Protein AF-A0A957VRG9-F1 (afdb_monomer_lite)

Sequence (281 aa):
MATQYNLRPIRDLLKDGFSAEELRRFCFQEPAFKPVYDQLAQGSGKDEIVDRMMEYAVAKLLVDKLLAWAEKEVPERYKQGGPYVAQPAEQTATPQPQRQLGGGRTLGGLKTKPGVNPTAIGGSVLVSVVTPLNLEPQDYAFVTTEFKWLFSAIEHFLKLRRGEIDRSTPIAVAIPDEAVRDTQVNNQLLPALDAFDLQLWQGQFESGLKRINTYLRNLDILLDQESRKGDAGQGDVYLQNQIKSSRLEIVKVVRELAQLGQQAYGVLVTSPQQMVALLDG

Structure (mmCIF, N/CA/C/O backbone):
data_AF-A0A957VRG9-F1
#
_entry.id   AF-A0A957VRG9-F1
#
loop_
_atom_site.group_PDB
_atom_site.id
_atom_site.type_symbol
_atom_site.label_atom_id
_atom_site.label_alt_id
_atom_site.label_comp_id
_atom_site.label_asym_id
_atom_site.label_entity_id
_atom_site.label_seq_id
_atom_site.pdbx_PDB_ins_code
_atom_site.Cartn_x
_atom_site.Cartn_y
_atom_site.Cartn_z
_atom_site.occupancy
_atom_site.B_iso_or_equiv
_atom_site.auth_seq_id
_atom_site.auth_comp_id
_atom_site.auth_asym_id
_atom_site.auth_atom_id
_atom_site.pdbx_PDB_model_num
ATOM 1 N N . MET A 1 1 ? 0.546 24.018 20.892 1.00 66.25 1 MET A N 1
ATOM 2 C CA . MET A 1 1 ? -0.575 23.553 20.046 1.00 66.25 1 MET A CA 1
ATOM 3 C C . MET A 1 1 ? -0.012 23.297 18.662 1.00 66.25 1 MET A C 1
ATOM 5 O O . MET A 1 1 ? 0.806 24.097 18.230 1.00 66.25 1 MET A O 1
ATOM 9 N N . ALA A 1 2 ? -0.351 22.179 18.020 1.00 80.25 2 ALA A N 1
ATOM 10 C CA . ALA A 1 2 ? 0.139 21.898 16.672 1.00 80.25 2 ALA A CA 1
ATOM 11 C C . ALA A 1 2 ? -0.617 22.780 15.669 1.00 80.25 2 ALA A C 1
ATOM 13 O O . ALA A 1 2 ? -1.843 22.712 15.596 1.00 80.25 2 ALA A O 1
ATOM 14 N N . THR A 1 3 ? 0.104 23.625 14.935 1.00 90.06 3 THR A N 1
ATOM 15 C CA . THR A 1 3 ? -0.460 24.425 13.845 1.00 90.06 3 THR A CA 1
ATOM 16 C C . THR A 1 3 ? -0.884 23.487 12.717 1.00 90.06 3 THR A C 1
ATOM 18 O O . THR A 1 3 ? -0.085 22.680 12.242 1.00 90.06 3 THR A O 1
ATOM 21 N N . GLN A 1 4 ? -2.145 23.557 12.290 1.00 89.75 4 GLN A N 1
ATOM 22 C CA . GLN A 1 4 ? -2.632 22.775 11.157 1.00 89.75 4 GLN A CA 1
ATOM 23 C C . GLN A 1 4 ? -2.389 23.559 9.861 1.00 89.75 4 GLN A C 1
ATOM 25 O O . GLN A 1 4 ? -2.870 24.680 9.713 1.00 89.75 4 GLN A O 1
ATOM 30 N N . TYR A 1 5 ? -1.643 22.981 8.919 1.00 95.00 5 TYR A N 1
ATOM 31 C CA . TYR A 1 5 ? -1.305 23.628 7.646 1.00 95.00 5 TYR A CA 1
ATOM 32 C C . TYR A 1 5 ? -2.144 23.091 6.485 1.00 95.00 5 TYR A C 1
ATOM 34 O O . TYR A 1 5 ? -2.379 21.887 6.364 1.00 95.00 5 TYR A O 1
ATOM 42 N N . ASN A 1 6 ? -2.518 23.981 5.568 1.00 93.81 6 ASN A N 1
ATOM 43 C CA . ASN A 1 6 ? -3.125 23.636 4.288 1.00 93.81 6 ASN A CA 1
ATOM 44 C C . ASN A 1 6 ? -2.021 23.275 3.283 1.00 93.81 6 ASN A C 1
ATOM 46 O O . ASN A 1 6 ? -1.521 24.130 2.560 1.00 93.81 6 ASN A O 1
ATOM 50 N N . LEU A 1 7 ? -1.640 21.997 3.211 1.00 94.06 7 LEU A N 1
ATOM 51 C CA . LEU A 1 7 ? -0.476 21.560 2.421 1.00 94.06 7 LEU A CA 1
ATOM 52 C C . LEU A 1 7 ? -0.601 21.808 0.908 1.00 94.06 7 LEU A C 1
ATOM 54 O O . LEU A 1 7 ? 0.411 21.948 0.225 1.00 94.06 7 LEU A O 1
ATOM 58 N N . ARG A 1 8 ? -1.826 21.863 0.374 1.00 94.06 8 ARG A N 1
ATOM 59 C CA . ARG A 1 8 ? -2.066 22.063 -1.062 1.00 94.06 8 ARG A CA 1
ATOM 60 C C . ARG A 1 8 ? -1.662 23.473 -1.533 1.00 94.06 8 ARG A C 1
ATOM 62 O O . ARG A 1 8 ? -0.782 23.537 -2.382 1.00 94.06 8 ARG A O 1
ATOM 69 N N . PRO A 1 9 ? -2.185 24.574 -0.957 1.00 96.00 9 PRO A N 1
ATOM 70 C CA . PRO A 1 9 ? -1.712 25.925 -1.270 1.00 96.00 9 PRO A CA 1
ATOM 71 C C . PRO A 1 9 ? -0.201 26.117 -1.114 1.00 96.00 9 PRO A C 1
ATOM 73 O O . PRO A 1 9 ? 0.412 26.815 -1.910 1.00 96.00 9 PRO A O 1
ATOM 76 N N . ILE A 1 10 ? 0.417 25.470 -0.118 1.00 96.75 10 ILE A N 1
ATOM 77 C CA . ILE A 1 10 ? 1.872 25.545 0.095 1.00 96.75 10 ILE A CA 1
ATOM 78 C C . ILE A 1 10 ? 2.617 24.869 -1.060 1.00 96.75 10 ILE A C 1
ATOM 80 O O . ILE A 1 10 ? 3.576 25.420 -1.592 1.00 96.75 10 ILE A O 1
ATOM 84 N N . ARG A 1 11 ? 2.159 23.688 -1.487 1.00 97.38 11 ARG A N 1
ATOM 85 C CA . ARG A 1 11 ? 2.722 22.990 -2.646 1.00 97.38 11 ARG A CA 1
ATOM 86 C C . ARG A 1 11 ? 2.582 23.821 -3.921 1.00 97.38 11 ARG A C 1
ATOM 88 O O . ARG A 1 11 ? 3.552 23.933 -4.664 1.00 97.38 11 ARG A O 1
ATOM 95 N N . ASP A 1 12 ? 1.409 24.403 -4.155 1.00 95.94 12 ASP A N 1
ATOM 96 C CA . ASP A 1 12 ? 1.139 25.229 -5.336 1.00 95.94 12 ASP A CA 1
ATOM 97 C C . ASP A 1 12 ? 2.024 26.491 -5.329 1.00 95.94 12 ASP A C 1
ATOM 99 O O . ASP A 1 12 ? 2.685 26.790 -6.322 1.00 95.94 12 ASP A O 1
ATOM 103 N N . LEU A 1 13 ? 2.170 27.150 -4.171 1.00 97.25 13 LEU A N 1
ATOM 104 C CA . LEU A 1 13 ? 3.089 28.275 -3.977 1.00 97.25 13 LEU A CA 1
ATOM 105 C C . LEU A 1 13 ? 4.535 27.915 -4.345 1.00 97.25 13 LEU A C 1
ATOM 107 O O . LEU A 1 13 ? 5.195 28.680 -5.046 1.00 97.25 13 LEU A O 1
ATOM 111 N N . LEU A 1 14 ? 5.035 26.763 -3.887 1.00 97.62 14 LEU A N 1
ATOM 112 C CA . LEU A 1 14 ? 6.410 26.340 -4.164 1.00 97.62 14 LEU A CA 1
ATOM 113 C C . LEU A 1 14 ? 6.622 26.001 -5.641 1.00 97.62 14 LEU A C 1
ATOM 115 O O . LEU A 1 14 ? 7.652 26.354 -6.215 1.00 97.62 14 LEU A O 1
ATOM 119 N N . LYS A 1 15 ? 5.643 25.340 -6.268 1.00 97.44 15 LYS A N 1
ATOM 120 C CA . LYS A 1 15 ? 5.701 24.986 -7.692 1.00 97.44 15 LYS A CA 1
ATOM 121 C C . LYS A 1 15 ? 5.670 26.215 -8.583 1.00 97.44 15 LYS A C 1
ATOM 123 O O . LYS A 1 15 ? 6.419 26.271 -9.559 1.00 97.44 15 LYS A O 1
ATOM 128 N N . ASP A 1 16 ? 4.819 27.176 -8.267 1.00 96.50 16 ASP A N 1
ATOM 129 C CA . ASP A 1 16 ? 4.600 28.331 -9.126 1.00 96.50 16 ASP A CA 1
ATOM 130 C C . ASP A 1 16 ? 5.607 29.449 -8.843 1.00 96.50 16 ASP A C 1
ATOM 132 O O . ASP A 1 16 ? 5.979 30.185 -9.759 1.00 96.50 16 ASP A O 1
ATOM 136 N N . GLY A 1 17 ? 6.048 29.584 -7.591 1.00 96.56 17 GLY A N 1
ATOM 137 C CA . GLY A 1 17 ? 6.926 30.658 -7.136 1.00 96.56 17 GLY A CA 1
ATOM 138 C C . GLY A 1 17 ? 8.413 30.433 -7.372 1.00 96.56 17 GLY A C 1
ATOM 139 O O . GLY A 1 17 ? 9.137 31.420 -7.445 1.00 96.56 17 GLY A O 1
ATOM 140 N N . PHE A 1 18 ? 8.860 29.184 -7.529 1.00 98.00 18 PHE A N 1
ATOM 141 C CA . PHE A 1 18 ? 10.284 28.858 -7.599 1.00 98.00 18 PHE A CA 1
ATOM 142 C C . PHE A 1 18 ? 10.625 27.948 -8.779 1.00 98.00 18 PHE A C 1
ATOM 144 O O . PHE A 1 18 ? 9.850 27.090 -9.210 1.00 98.00 18 PHE A O 1
ATOM 151 N N . SER A 1 19 ? 11.836 28.114 -9.294 1.00 98.00 19 SER A N 1
ATOM 152 C CA . SER A 1 19 ? 12.480 27.180 -10.211 1.00 98.00 19 SER A CA 1
ATOM 153 C C . SER A 1 19 ? 13.044 25.963 -9.464 1.00 98.00 19 SER A C 1
ATOM 155 O O . SER A 1 19 ? 13.268 25.983 -8.253 1.00 98.00 19 SER A O 1
ATOM 157 N N . ALA A 1 20 ? 13.318 24.878 -10.197 1.00 97.50 20 ALA A N 1
ATOM 158 C CA . ALA A 1 20 ? 13.952 23.688 -9.620 1.00 97.50 20 ALA A CA 1
ATOM 159 C C . ALA A 1 20 ? 15.339 23.993 -9.022 1.00 97.50 20 ALA A C 1
ATOM 161 O O . ALA A 1 20 ? 15.725 23.397 -8.018 1.00 97.50 20 ALA A O 1
ATOM 162 N N . GLU A 1 21 ? 16.083 24.918 -9.631 1.00 97.69 21 GLU A N 1
ATOM 163 C CA . GLU A 1 21 ? 17.417 25.308 -9.178 1.00 97.69 21 GLU A CA 1
ATOM 164 C C . GLU A 1 21 ? 17.361 26.104 -7.869 1.00 97.69 21 GLU A C 1
ATOM 166 O O . GLU A 1 21 ? 18.118 25.810 -6.945 1.00 97.69 21 GLU A O 1
ATOM 171 N N . GLU A 1 22 ? 16.417 27.039 -7.738 1.00 98.06 22 GLU A N 1
ATOM 172 C CA . GLU A 1 22 ? 16.202 27.794 -6.496 1.00 98.06 22 GLU A CA 1
ATOM 173 C C . GLU A 1 22 ? 15.813 26.876 -5.334 1.00 98.06 22 GLU A C 1
ATOM 175 O O . GLU A 1 22 ? 16.365 27.001 -4.241 1.00 98.06 22 GLU A O 1
ATOM 180 N N . LEU A 1 23 ? 14.934 25.898 -5.577 1.00 98.12 23 LEU A N 1
ATOM 181 C CA . LEU A 1 23 ? 14.541 24.912 -4.565 1.00 98.12 23 LEU A CA 1
ATOM 182 C C . LEU A 1 23 ? 15.726 24.038 -4.123 1.00 98.12 23 LEU A C 1
ATOM 184 O O . LEU A 1 23 ? 15.917 23.802 -2.927 1.00 98.12 23 LEU A O 1
ATOM 188 N N . ARG A 1 24 ? 16.568 23.592 -5.066 1.00 97.88 24 ARG A N 1
ATOM 189 C CA . ARG A 1 24 ? 17.805 22.853 -4.750 1.00 97.88 24 ARG A CA 1
ATOM 190 C C . ARG A 1 24 ? 18.772 23.710 -3.949 1.00 97.88 24 ARG A C 1
ATOM 192 O O . ARG A 1 24 ? 19.325 23.242 -2.954 1.00 97.88 24 ARG A O 1
ATOM 199 N N . ARG A 1 25 ? 18.958 24.964 -4.362 1.00 97.88 25 ARG A N 1
ATOM 200 C CA . ARG A 1 25 ? 19.827 25.920 -3.678 1.00 97.88 25 ARG A CA 1
ATOM 201 C C . ARG A 1 25 ? 19.357 26.161 -2.249 1.00 97.88 25 ARG A C 1
ATOM 203 O O . ARG A 1 25 ? 20.191 26.145 -1.350 1.00 97.88 25 ARG A O 1
ATOM 210 N N . PHE A 1 26 ? 18.052 26.307 -2.026 1.00 98.00 26 PHE A N 1
ATOM 211 C CA . PHE A 1 26 ? 17.485 26.402 -0.683 1.00 98.00 26 PHE A CA 1
ATOM 212 C C . PHE A 1 26 ? 17.801 25.158 0.153 1.00 98.00 26 PHE A C 1
ATOM 214 O O . PHE A 1 26 ? 18.355 25.296 1.240 1.00 98.00 26 PHE A O 1
ATOM 221 N N . CYS A 1 27 ? 17.545 23.950 -0.367 1.00 97.69 27 CYS A N 1
ATOM 222 C CA . CYS A 1 27 ? 17.842 22.711 0.364 1.00 97.69 27 CYS A CA 1
ATOM 223 C C . CYS A 1 27 ? 19.331 22.570 0.711 1.00 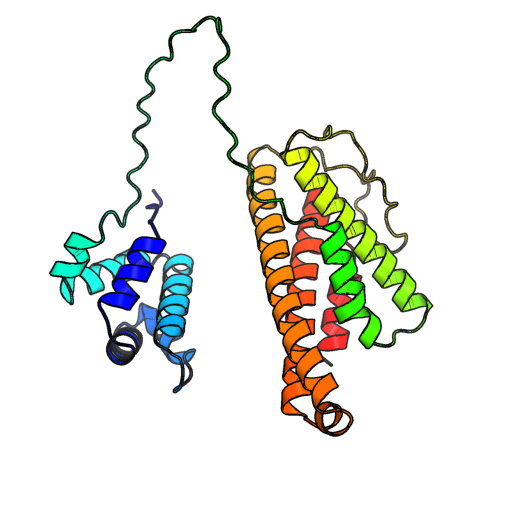97.69 27 CYS A C 1
ATOM 225 O O . CYS A 1 27 ? 19.674 22.011 1.749 1.00 97.69 27 CYS A O 1
ATOM 227 N N . PHE A 1 28 ? 20.219 23.076 -0.146 1.00 97.56 28 PHE A N 1
ATOM 228 C CA . PHE A 1 28 ? 21.656 23.078 0.106 1.00 97.56 28 PHE A CA 1
ATOM 229 C C . PHE A 1 28 ? 22.076 24.114 1.161 1.00 97.56 28 PHE A C 1
ATOM 231 O O . PHE A 1 28 ? 22.924 23.824 2.006 1.00 97.56 28 PHE A O 1
ATOM 238 N N . GLN A 1 29 ? 21.518 25.327 1.090 1.00 97.75 29 GLN A N 1
ATOM 239 C CA . GLN A 1 29 ? 21.895 26.455 1.945 1.00 97.75 29 GLN A CA 1
ATOM 240 C C . GLN A 1 29 ? 21.295 26.371 3.344 1.00 97.75 29 GLN A C 1
ATOM 242 O O . GLN A 1 29 ? 21.931 26.810 4.298 1.00 97.75 29 GLN A O 1
ATOM 247 N N . GLU A 1 30 ? 20.085 25.836 3.468 1.00 98.06 30 GLU A N 1
ATOM 248 C CA . GLU A 1 30 ? 19.381 25.713 4.732 1.00 98.06 30 GLU A CA 1
ATOM 249 C C . GLU A 1 30 ? 19.751 24.382 5.414 1.00 98.06 30 GLU A C 1
ATOM 251 O O . GLU A 1 30 ? 19.288 23.325 4.973 1.00 98.06 30 GLU A O 1
ATOM 256 N N . PRO A 1 31 ? 20.543 24.386 6.511 1.00 97.62 31 PRO A N 1
ATOM 257 C CA . PRO A 1 31 ? 21.053 23.151 7.111 1.00 97.62 31 PRO A CA 1
ATOM 258 C C . PRO A 1 31 ? 19.957 22.163 7.517 1.00 97.62 31 PRO A C 1
ATOM 260 O O . PRO A 1 31 ? 20.167 20.953 7.440 1.00 97.62 31 PRO A O 1
ATOM 263 N N . ALA A 1 32 ? 18.775 22.657 7.902 1.00 97.50 32 ALA A N 1
ATOM 264 C CA . ALA A 1 32 ? 17.649 21.804 8.271 1.00 97.50 32 ALA A CA 1
ATOM 265 C C . ALA A 1 32 ? 17.120 20.959 7.093 1.00 97.50 32 ALA A C 1
ATOM 267 O O . ALA A 1 32 ? 16.597 19.869 7.324 1.00 97.50 32 ALA A O 1
ATOM 268 N N . PHE A 1 33 ? 17.284 21.433 5.852 1.00 97.94 33 PHE A N 1
ATOM 269 C CA . PHE A 1 33 ? 16.831 20.778 4.620 1.00 97.94 33 PHE A CA 1
ATOM 270 C C . PHE A 1 33 ? 17.953 20.067 3.847 1.00 97.94 33 PHE A C 1
ATOM 272 O O . PHE A 1 33 ? 17.671 19.415 2.839 1.00 97.94 33 PHE A O 1
ATOM 279 N N . LYS A 1 34 ? 19.199 20.095 4.339 1.00 97.69 34 LYS A N 1
ATOM 280 C CA . LYS A 1 34 ? 20.330 19.389 3.715 1.00 97.69 34 LYS A CA 1
ATOM 281 C C . LYS A 1 34 ? 20.053 17.899 3.439 1.00 97.69 34 LYS A C 1
ATOM 283 O O . LYS A 1 34 ? 20.360 17.459 2.334 1.00 97.69 34 LYS A O 1
ATOM 288 N N . PRO A 1 35 ? 19.391 17.134 4.337 1.00 98.06 35 PRO A N 1
ATOM 289 C CA . PRO A 1 35 ? 19.061 15.736 4.052 1.00 98.06 35 PRO A CA 1
ATOM 290 C C . PRO A 1 35 ? 18.157 15.543 2.831 1.00 98.06 35 PRO A C 1
ATOM 292 O O . PRO A 1 35 ? 18.247 14.514 2.172 1.00 98.06 35 PRO A O 1
ATOM 295 N N . VAL A 1 36 ? 17.299 16.520 2.510 1.00 97.25 36 VAL A N 1
ATOM 296 C CA . VAL A 1 36 ? 16.489 16.482 1.285 1.00 97.25 36 VAL A CA 1
ATOM 297 C C . VAL A 1 36 ? 17.395 16.648 0.073 1.00 97.25 36 VAL A C 1
ATOM 299 O O . VAL A 1 36 ? 17.290 15.866 -0.862 1.00 97.25 36 VAL A O 1
ATOM 302 N N . TYR A 1 37 ? 18.325 17.609 0.105 1.00 97.56 37 TYR A N 1
ATOM 303 C CA . TYR A 1 37 ? 19.286 17.820 -0.982 1.00 97.56 37 TYR A CA 1
ATOM 304 C C . TYR A 1 37 ? 20.101 16.559 -1.290 1.00 97.56 37 TYR A C 1
ATOM 306 O O . TYR A 1 37 ? 20.209 16.175 -2.452 1.00 97.56 37 TYR A O 1
ATOM 314 N N . ASP A 1 38 ? 20.613 15.893 -0.254 1.00 96.75 38 ASP A N 1
ATOM 315 C CA . ASP A 1 38 ? 21.449 14.695 -0.394 1.00 96.75 38 ASP A CA 1
ATOM 316 C C . ASP A 1 38 ? 20.680 13.498 -0.996 1.00 96.75 38 ASP A C 1
ATOM 318 O O . ASP A 1 38 ? 21.284 12.597 -1.575 1.00 96.75 38 ASP A O 1
ATOM 322 N N . GLN A 1 39 ? 19.346 13.491 -0.891 1.00 93.94 39 GLN A N 1
ATOM 323 C CA . GLN A 1 39 ? 18.471 12.457 -1.460 1.00 93.94 39 GLN A CA 1
ATOM 324 C C . GLN A 1 39 ? 18.027 12.753 -2.899 1.00 93.94 39 GLN A C 1
ATOM 326 O O . GLN A 1 39 ? 17.516 11.859 -3.575 1.00 93.94 39 GLN A O 1
ATOM 331 N N . LEU A 1 40 ? 18.181 13.989 -3.380 1.00 94.56 40 LEU A N 1
ATOM 332 C CA . LEU A 1 40 ? 17.744 14.372 -4.720 1.00 94.56 40 LEU A CA 1
ATOM 333 C C . LEU A 1 40 ? 18.763 13.925 -5.772 1.00 94.56 40 LEU A C 1
ATOM 335 O O . LEU A 1 40 ? 19.908 14.374 -5.790 1.00 94.56 40 LEU A O 1
ATOM 339 N N . ALA A 1 41 ? 18.321 13.131 -6.748 1.00 91.25 41 ALA A N 1
ATOM 340 C CA . ALA A 1 41 ? 19.121 12.843 -7.935 1.00 91.25 41 ALA A CA 1
ATOM 341 C C . ALA A 1 41 ? 19.392 14.130 -8.741 1.00 91.25 41 ALA A C 1
ATOM 343 O O . ALA A 1 41 ? 18.558 15.049 -8.776 1.00 91.25 41 ALA A O 1
ATOM 344 N N . GLN A 1 42 ? 20.522 14.196 -9.457 1.00 87.38 42 GLN A N 1
ATOM 345 C CA . GLN A 1 42 ? 20.860 15.333 -10.334 1.00 87.38 42 GLN A CA 1
ATOM 346 C C . GLN A 1 42 ? 19.775 15.619 -11.391 1.00 87.38 42 GLN A C 1
ATOM 348 O O . GLN A 1 42 ? 19.590 16.771 -11.762 1.00 87.38 42 GLN A O 1
ATOM 353 N N . GLY A 1 43 ? 18.999 14.607 -11.797 1.00 90.62 43 GLY A N 1
ATOM 354 C CA . GLY A 1 43 ? 17.891 14.734 -12.752 1.00 90.62 43 GLY A CA 1
ATOM 355 C C . GLY A 1 43 ? 16.49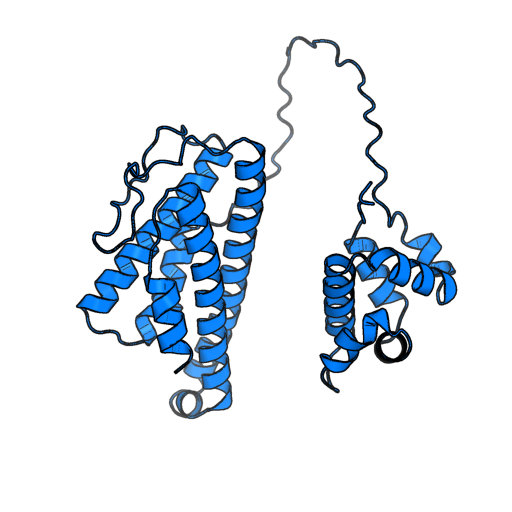5 14.955 -12.153 1.00 90.62 43 GLY A C 1
ATOM 356 O O . GLY A 1 43 ? 15.541 15.034 -12.919 1.00 90.62 43 GLY A O 1
ATOM 357 N N . SER A 1 44 ? 16.346 15.038 -10.823 1.00 93.62 44 SER A N 1
ATOM 358 C CA . SER A 1 44 ? 15.022 15.198 -10.188 1.00 93.62 44 SER A CA 1
ATOM 359 C C . SER A 1 44 ? 14.306 16.449 -10.703 1.00 93.62 44 SER A C 1
ATOM 361 O O . SER A 1 44 ? 14.872 17.552 -10.676 1.00 93.62 44 SER A O 1
ATOM 363 N N . GLY A 1 45 ? 13.068 16.273 -11.165 1.00 96.06 45 GLY A N 1
ATOM 364 C CA . GLY A 1 45 ? 12.232 17.357 -11.680 1.00 96.06 45 GLY A CA 1
ATOM 365 C C . GLY A 1 45 ? 11.718 18.280 -10.570 1.00 96.06 45 GLY A C 1
ATOM 366 O O . GLY A 1 45 ? 11.724 17.923 -9.394 1.00 96.06 45 GLY A O 1
ATOM 367 N N . LYS A 1 46 ? 11.228 19.473 -10.939 1.00 97.94 46 LYS A N 1
ATOM 368 C CA . LYS A 1 46 ? 10.699 20.466 -9.981 1.00 97.94 46 LYS A CA 1
ATOM 369 C C . LYS A 1 46 ? 9.630 19.877 -9.053 1.00 97.94 46 LYS A C 1
ATOM 371 O O . LYS A 1 46 ? 9.684 20.095 -7.849 1.00 97.94 46 LYS A O 1
ATOM 376 N N . ASP A 1 47 ? 8.681 19.129 -9.614 1.00 95.88 47 ASP A N 1
ATOM 377 C CA . ASP A 1 47 ? 7.574 18.544 -8.851 1.00 95.88 47 ASP A CA 1
ATOM 378 C C . ASP A 1 47 ? 8.058 17.560 -7.784 1.00 95.88 47 ASP A C 1
ATOM 380 O O . ASP A 1 47 ? 7.609 17.625 -6.642 1.00 95.88 47 ASP A O 1
ATOM 384 N N . GLU A 1 48 ? 9.016 16.706 -8.139 1.00 95.75 48 GLU A N 1
ATOM 385 C CA . GLU A 1 48 ? 9.618 15.738 -7.224 1.00 95.75 48 GLU A CA 1
ATOM 386 C C . GLU A 1 48 ? 10.365 16.436 -6.081 1.00 95.75 48 GLU A C 1
ATOM 388 O O . GLU A 1 48 ? 10.227 16.047 -4.921 1.00 95.75 48 GLU A O 1
ATOM 393 N N . ILE A 1 49 ? 11.104 17.507 -6.391 1.00 97.88 49 ILE A N 1
ATOM 394 C CA . ILE A 1 49 ? 11.805 18.314 -5.385 1.00 97.88 49 ILE A CA 1
ATOM 395 C C . ILE A 1 49 ? 10.800 18.906 -4.390 1.00 97.88 49 ILE A C 1
ATOM 397 O O . ILE A 1 49 ? 10.985 18.766 -3.181 1.00 97.88 49 ILE A O 1
ATOM 401 N N . VAL A 1 50 ? 9.715 19.516 -4.882 1.00 98.12 50 VAL A N 1
ATOM 402 C CA . VAL A 1 50 ? 8.667 20.086 -4.019 1.00 98.12 50 VAL A CA 1
ATOM 403 C C . VAL A 1 50 ? 8.021 19.007 -3.150 1.00 98.12 50 VAL A C 1
ATOM 405 O O . VAL A 1 50 ? 7.828 19.224 -1.954 1.00 98.12 50 VAL A O 1
ATOM 408 N N . ASP A 1 51 ? 7.701 17.842 -3.716 1.00 95.94 51 ASP A N 1
ATOM 409 C CA . ASP A 1 51 ? 7.059 16.760 -2.970 1.00 95.94 51 ASP A CA 1
ATOM 410 C C . ASP A 1 51 ? 7.955 16.229 -1.844 1.00 95.94 51 ASP A C 1
ATOM 412 O O . ASP A 1 51 ? 7.486 16.103 -0.710 1.00 95.94 51 ASP A O 1
ATOM 416 N N . ARG A 1 52 ? 9.253 16.029 -2.109 1.00 96.19 52 ARG A N 1
ATOM 417 C CA . ARG A 1 52 ? 10.238 15.611 -1.097 1.00 96.19 52 ARG A CA 1
ATOM 418 C C . ARG A 1 52 ? 10.437 16.658 -0.005 1.00 96.19 52 ARG A C 1
ATOM 420 O O . ARG A 1 52 ? 10.473 16.314 1.176 1.00 96.19 52 ARG A O 1
ATOM 427 N N . MET A 1 53 ? 10.533 17.935 -0.378 1.00 97.88 53 MET A N 1
ATOM 428 C CA . MET A 1 53 ? 10.639 19.034 0.586 1.00 97.88 53 MET A CA 1
ATOM 429 C C . MET A 1 53 ? 9.414 19.102 1.500 1.00 97.88 53 MET A C 1
ATOM 431 O O . MET A 1 53 ? 9.569 19.254 2.710 1.00 97.88 53 MET A O 1
ATOM 435 N N . MET A 1 54 ? 8.208 18.963 0.941 1.00 97.69 54 MET A N 1
ATOM 436 C CA . MET A 1 54 ? 6.955 18.995 1.699 1.00 97.69 54 MET A CA 1
ATOM 437 C C . MET A 1 54 ? 6.828 17.805 2.650 1.00 97.69 54 MET A C 1
ATOM 439 O O . MET A 1 54 ? 6.497 17.994 3.820 1.00 97.69 54 MET A O 1
ATOM 443 N N . GLU A 1 55 ? 7.114 16.593 2.172 1.00 93.62 55 GLU A N 1
ATOM 444 C CA . GLU A 1 55 ? 7.100 15.379 2.994 1.00 93.62 55 GLU A CA 1
ATOM 445 C C . GLU A 1 55 ? 8.053 15.517 4.189 1.00 93.62 55 GLU A C 1
ATOM 447 O O . GLU A 1 55 ? 7.656 15.316 5.341 1.00 93.62 55 GLU A O 1
ATOM 452 N N . TYR A 1 56 ? 9.286 15.957 3.929 1.00 97.12 56 TYR A N 1
ATOM 453 C CA . TYR A 1 56 ? 10.287 16.160 4.968 1.00 97.12 56 TYR A CA 1
ATOM 454 C C . TYR A 1 56 ? 9.906 17.286 5.942 1.00 97.12 56 TYR A C 1
ATOM 456 O O . TYR A 1 56 ? 10.036 17.123 7.158 1.00 97.12 56 TYR A O 1
ATOM 464 N N . ALA A 1 57 ? 9.387 18.410 5.437 1.00 97.31 57 ALA A N 1
ATOM 465 C CA . ALA A 1 57 ? 8.966 19.535 6.266 1.00 97.31 57 ALA A CA 1
ATOM 466 C C . ALA A 1 57 ? 7.829 19.155 7.221 1.00 97.31 57 ALA A C 1
ATOM 468 O O . ALA A 1 57 ? 7.856 19.551 8.384 1.00 97.31 57 ALA A O 1
ATOM 469 N N . VAL A 1 58 ? 6.861 18.354 6.770 1.00 93.56 58 VAL A N 1
ATOM 470 C CA . VAL A 1 58 ? 5.783 17.847 7.632 1.00 93.56 58 VAL A CA 1
ATOM 471 C C . VAL A 1 58 ? 6.338 16.873 8.671 1.00 93.56 58 VAL A C 1
ATOM 473 O O . VAL A 1 58 ? 6.061 17.030 9.859 1.00 93.56 58 VAL A O 1
ATOM 476 N N . ALA A 1 59 ? 7.175 15.919 8.255 1.00 89.56 59 ALA A N 1
ATOM 477 C CA . ALA A 1 59 ? 7.747 14.912 9.150 1.00 89.56 59 ALA A CA 1
ATOM 478 C C . ALA A 1 59 ? 8.643 15.509 10.253 1.00 89.56 59 ALA A C 1
ATOM 480 O O . ALA A 1 59 ? 8.754 14.939 11.339 1.00 89.56 59 ALA A O 1
ATOM 481 N N . LYS A 1 60 ? 9.296 16.645 9.983 1.00 96.25 60 LYS A N 1
ATOM 482 C CA . LYS A 1 60 ? 10.208 17.328 10.917 1.00 96.25 60 LYS A CA 1
ATOM 483 C C . LYS A 1 60 ? 9.641 18.609 11.526 1.00 96.25 60 LYS A C 1
ATOM 485 O O . LYS A 1 60 ? 10.373 19.295 12.232 1.00 96.25 60 LYS A O 1
ATOM 490 N N . LEU A 1 61 ? 8.365 18.921 11.282 1.00 95.25 61 LEU A N 1
ATOM 491 C CA . LEU A 1 61 ? 7.708 20.149 11.750 1.00 95.25 61 LEU A CA 1
ATOM 492 C C . LEU A 1 61 ? 8.451 21.433 11.315 1.00 95.25 61 LEU A C 1
ATOM 494 O O . LEU A 1 61 ? 8.556 22.396 12.066 1.00 95.25 61 LEU A O 1
ATOM 498 N N . LEU A 1 62 ? 8.975 21.448 10.085 1.00 97.56 62 LEU A N 1
ATOM 499 C CA . LEU A 1 62 ? 9.715 22.568 9.483 1.00 97.56 62 LEU A CA 1
ATOM 500 C C . LEU A 1 62 ? 8.869 23.398 8.500 1.00 97.56 62 LEU A C 1
ATOM 502 O O . LEU A 1 62 ? 9.418 24.206 7.750 1.00 97.56 62 LEU A O 1
ATOM 506 N N . VAL A 1 63 ? 7.545 23.209 8.478 1.00 97.19 63 VAL A N 1
ATOM 507 C CA . VAL A 1 63 ? 6.643 23.899 7.534 1.00 97.19 63 VAL A CA 1
ATOM 508 C C . VAL A 1 63 ? 6.705 25.424 7.702 1.00 97.19 63 VAL A C 1
ATOM 510 O O . VAL A 1 63 ? 6.771 26.136 6.704 1.00 97.19 63 VAL A O 1
ATOM 513 N N . ASP A 1 64 ? 6.796 25.932 8.935 1.00 96.94 64 ASP A N 1
ATOM 514 C CA . ASP A 1 64 ? 6.956 27.373 9.195 1.00 96.94 64 ASP A CA 1
ATOM 515 C C . ASP A 1 64 ? 8.220 27.945 8.561 1.00 96.94 64 ASP A C 1
ATOM 517 O O . ASP A 1 64 ? 8.212 29.040 8.004 1.00 96.94 64 ASP A O 1
ATOM 521 N N . LYS A 1 65 ? 9.319 27.188 8.613 1.00 97.38 65 LYS A N 1
ATOM 522 C CA . LYS A 1 65 ? 10.600 27.622 8.056 1.00 97.38 65 LYS A CA 1
ATOM 523 C C . LYS A 1 65 ? 10.534 27.728 6.534 1.00 97.38 65 LYS A C 1
ATOM 525 O O . LYS A 1 65 ? 11.088 28.660 5.955 1.00 97.38 65 LYS A O 1
ATOM 530 N N . LEU A 1 66 ? 9.822 26.794 5.908 1.00 96.94 66 LEU A N 1
ATOM 531 C CA . LEU A 1 66 ? 9.573 26.792 4.472 1.00 96.94 66 LEU A CA 1
ATOM 532 C C . LEU A 1 66 ? 8.691 27.979 4.050 1.00 96.94 66 LEU A C 1
ATOM 534 O O . LEU A 1 66 ? 8.989 28.636 3.055 1.00 96.94 66 LEU A O 1
ATOM 538 N N . LEU A 1 67 ? 7.654 28.297 4.833 1.00 97.44 67 LEU A N 1
ATOM 539 C CA . LEU A 1 67 ? 6.780 29.450 4.587 1.00 97.44 67 LEU A CA 1
ATOM 540 C C . LEU A 1 67 ? 7.492 30.788 4.799 1.00 97.44 67 LEU A C 1
ATOM 542 O O . LEU A 1 67 ? 7.350 31.672 3.963 1.00 97.44 67 LEU A O 1
ATOM 546 N N . ALA A 1 68 ? 8.304 30.920 5.849 1.00 97.50 68 ALA A N 1
ATOM 547 C CA . ALA A 1 68 ? 9.082 32.132 6.108 1.00 97.50 68 ALA A CA 1
ATOM 548 C C . ALA A 1 68 ? 10.089 32.422 4.984 1.00 97.50 68 ALA A C 1
ATOM 550 O O . ALA A 1 68 ? 10.294 33.572 4.596 1.00 97.50 68 ALA A O 1
ATOM 551 N N . TRP A 1 69 ? 10.706 31.374 4.430 1.00 97.75 69 TRP A N 1
ATOM 552 C CA . TRP A 1 69 ? 11.544 31.509 3.243 1.00 97.75 69 TRP A CA 1
ATOM 553 C C . TRP A 1 69 ? 10.726 31.944 2.019 1.00 97.75 69 TRP A C 1
ATOM 555 O O . TRP A 1 69 ? 11.118 32.885 1.329 1.00 97.75 69 TRP A O 1
ATOM 565 N N . ALA A 1 70 ? 9.565 31.323 1.790 1.00 97.50 70 ALA A N 1
ATOM 566 C CA . ALA A 1 70 ? 8.709 31.661 0.658 1.00 97.50 70 ALA A CA 1
ATOM 567 C C . ALA A 1 70 ? 8.159 33.098 0.719 1.00 97.50 70 ALA A C 1
ATOM 569 O O . ALA A 1 70 ? 8.109 33.784 -0.302 1.00 97.50 70 ALA A O 1
ATOM 570 N N . GLU A 1 71 ? 7.801 33.572 1.913 1.00 97.50 71 GLU A N 1
ATOM 571 C CA . GLU A 1 71 ? 7.371 34.948 2.167 1.00 97.50 71 GLU A CA 1
ATOM 572 C C . GLU A 1 71 ? 8.482 35.960 1.865 1.00 97.50 71 GLU A C 1
ATOM 574 O O . GLU A 1 71 ? 8.215 37.024 1.307 1.00 97.50 71 GLU A O 1
ATOM 579 N N . LYS A 1 72 ? 9.732 35.619 2.194 1.00 97.88 72 LYS A N 1
ATOM 580 C CA . LYS A 1 72 ? 10.891 36.483 1.960 1.00 97.88 72 LYS A CA 1
ATOM 581 C C . LYS A 1 72 ? 11.255 36.592 0.479 1.00 97.88 72 LYS A C 1
ATOM 583 O O . LYS A 1 72 ? 11.501 37.697 0.003 1.00 97.88 72 LYS A O 1
ATOM 588 N N . GLU A 1 73 ? 11.332 35.467 -0.228 1.00 97.75 73 GLU A N 1
ATOM 589 C CA . GLU A 1 73 ? 11.824 35.441 -1.612 1.00 97.75 73 GLU A CA 1
ATOM 590 C C . GLU A 1 73 ? 10.735 35.800 -2.635 1.00 97.75 73 GLU A C 1
ATOM 592 O O . GLU A 1 73 ? 11.028 36.434 -3.647 1.00 97.75 73 GLU A O 1
ATOM 597 N N . VAL A 1 74 ? 9.469 35.434 -2.386 1.00 96.94 74 VAL A N 1
ATOM 598 C CA . VAL A 1 74 ? 8.366 35.650 -3.342 1.00 96.94 74 VAL A CA 1
ATOM 599 C C . VAL A 1 74 ? 7.120 36.227 -2.641 1.00 96.94 74 VAL A C 1
ATOM 601 O O . VAL A 1 74 ? 6.040 35.620 -2.666 1.00 96.94 74 VAL A O 1
ATOM 604 N N . PRO A 1 75 ? 7.225 37.433 -2.040 1.00 96.94 75 PRO A N 1
ATOM 605 C CA . PRO A 1 75 ? 6.188 38.002 -1.172 1.00 96.94 75 PRO A CA 1
ATOM 606 C C . PRO A 1 75 ? 4.841 38.208 -1.875 1.00 96.94 75 PRO A C 1
ATOM 608 O O . PRO A 1 75 ? 3.786 38.023 -1.269 1.00 96.94 75 PRO A O 1
ATOM 611 N N . GLU A 1 76 ? 4.851 38.564 -3.162 1.00 95.94 76 GLU A N 1
ATOM 612 C CA . GLU A 1 76 ? 3.622 38.819 -3.923 1.00 95.94 76 GLU A CA 1
ATOM 613 C C . GLU A 1 76 ? 2.787 37.548 -4.118 1.00 95.94 76 GLU A C 1
ATOM 615 O O . GLU A 1 76 ? 1.576 37.560 -3.901 1.00 95.94 76 GLU A O 1
ATOM 620 N N . ARG A 1 77 ? 3.428 36.418 -4.444 1.00 93.88 77 ARG A N 1
ATOM 621 C CA . ARG A 1 77 ? 2.723 35.132 -4.575 1.00 93.88 77 ARG A CA 1
ATOM 622 C C . ARG A 1 77 ? 2.324 34.569 -3.222 1.00 93.88 77 ARG A C 1
ATOM 624 O O . ARG A 1 77 ? 1.234 34.016 -3.097 1.00 93.88 77 ARG A O 1
ATOM 631 N N . TYR A 1 78 ? 3.165 34.767 -2.206 1.00 95.19 78 TYR A N 1
ATOM 632 C CA . TYR A 1 78 ? 2.840 34.381 -0.841 1.00 95.19 78 TYR A CA 1
ATOM 633 C C . TYR A 1 78 ? 1.524 35.029 -0.387 1.00 95.19 78 TYR A C 1
ATOM 635 O O . TYR A 1 78 ? 0.619 34.328 0.058 1.00 95.19 78 TYR A O 1
ATOM 643 N N . LYS A 1 79 ? 1.344 36.336 -0.603 1.00 95.00 79 LYS A N 1
ATOM 644 C CA . LYS A 1 79 ? 0.092 37.037 -0.263 1.00 95.00 79 LYS A CA 1
ATOM 645 C C . LYS A 1 79 ? -1.124 36.529 -1.047 1.00 95.00 79 LYS A C 1
ATOM 647 O O . LYS A 1 79 ? -2.223 36.506 -0.503 1.00 95.00 79 LYS A O 1
ATOM 652 N N . GLN A 1 80 ? -0.940 36.123 -2.304 1.00 91.44 80 GLN A N 1
ATOM 653 C CA . GLN A 1 80 ? -2.033 35.683 -3.180 1.00 91.44 80 GLN A CA 1
ATOM 654 C C . GLN A 1 80 ? -2.510 34.248 -2.907 1.00 91.44 80 GLN A C 1
ATOM 656 O O . GLN A 1 80 ? -3.689 33.963 -3.096 1.00 91.44 80 GLN A O 1
ATOM 661 N N . GLY A 1 81 ? -1.627 33.347 -2.464 1.00 82.19 81 GLY A N 1
ATOM 662 C CA . GLY A 1 81 ? -1.952 31.924 -2.277 1.00 82.19 81 GLY A CA 1
ATOM 663 C C . GLY A 1 81 ? -2.609 31.552 -0.938 1.00 82.19 81 GLY A C 1
ATOM 664 O O . GLY A 1 81 ? -2.841 30.370 -0.689 1.00 82.19 81 GLY A O 1
ATOM 665 N N . GLY A 1 82 ? -2.894 32.520 -0.059 1.00 82.69 82 GLY A N 1
ATOM 666 C CA . GLY A 1 82 ? -3.457 32.264 1.273 1.00 82.69 82 GLY A CA 1
ATOM 667 C C . GLY A 1 82 ? -4.900 31.721 1.261 1.00 82.69 82 GLY A C 1
ATOM 668 O O . GLY A 1 82 ? -5.642 31.973 0.310 1.00 82.69 82 GLY A O 1
ATOM 669 N N . PRO A 1 83 ? -5.341 31.011 2.327 1.00 90.88 83 PRO A N 1
ATOM 670 C CA . PRO A 1 83 ? -4.660 30.811 3.618 1.00 90.88 83 PRO A CA 1
ATOM 671 C C . PRO A 1 83 ? -3.821 29.513 3.725 1.00 90.88 83 PRO A C 1
ATOM 673 O O . PRO A 1 83 ? -4.313 28.412 3.466 1.00 90.88 83 PRO A O 1
ATOM 676 N N . TYR A 1 84 ? -2.570 29.630 4.201 1.00 93.12 84 TYR A N 1
ATOM 677 C CA . TYR A 1 84 ? -1.641 28.495 4.413 1.00 93.12 84 TYR A CA 1
ATOM 678 C C . TYR A 1 84 ? -1.789 27.806 5.770 1.00 93.12 84 TYR A C 1
ATOM 680 O O . TYR A 1 84 ? -1.527 26.610 5.892 1.00 93.12 84 TYR A O 1
ATOM 688 N N . VAL A 1 85 ? -2.218 28.550 6.786 1.00 92.69 85 VAL A N 1
ATOM 689 C CA . VAL A 1 85 ? -2.586 28.002 8.091 1.00 92.69 85 VAL A CA 1
ATOM 690 C C . VAL A 1 85 ? -4.086 27.767 8.060 1.00 92.69 85 VAL A C 1
ATOM 692 O O . VAL A 1 85 ? -4.852 28.678 7.735 1.00 92.69 85 VAL A O 1
ATOM 695 N N . ALA A 1 86 ? -4.508 26.542 8.359 1.00 85.81 86 ALA A N 1
ATOM 696 C CA . ALA A 1 86 ? -5.912 26.269 8.581 1.00 85.81 86 ALA A CA 1
ATOM 697 C C . ALA A 1 86 ? -6.324 27.095 9.797 1.00 85.81 86 ALA A C 1
ATOM 699 O O . ALA A 1 86 ? -5.813 26.886 10.900 1.00 85.81 86 ALA A O 1
ATOM 700 N N . GLN A 1 87 ? -7.207 28.071 9.587 1.00 80.12 87 GLN A N 1
ATOM 701 C CA . GLN A 1 87 ? -7.838 28.738 10.713 1.00 80.12 87 GLN A CA 1
ATOM 702 C C . GLN A 1 87 ? -8.483 27.629 11.548 1.00 80.12 87 GLN A C 1
ATOM 704 O O . GLN A 1 87 ? -9.205 26.806 10.967 1.00 80.12 87 GLN A O 1
ATOM 709 N N . PRO A 1 88 ? -8.189 27.544 12.862 1.00 71.75 88 PRO A N 1
ATOM 710 C CA . PRO A 1 88 ? -8.958 26.684 13.742 1.00 71.75 88 PRO A CA 1
ATOM 711 C C . PRO A 1 88 ? -10.395 27.059 13.451 1.00 71.75 88 PRO A C 1
ATOM 713 O O . PRO A 1 88 ? -10.716 28.243 13.541 1.00 71.75 88 PRO A O 1
ATOM 716 N N . ALA A 1 89 ? -11.200 26.110 12.971 1.00 61.38 89 ALA A N 1
ATOM 717 C CA . ALA A 1 89 ? -12.597 26.385 12.717 1.00 61.38 89 ALA A CA 1
ATOM 718 C C . ALA A 1 89 ? -13.135 26.912 14.043 1.00 61.38 89 ALA A C 1
ATOM 720 O O . ALA A 1 89 ? -13.274 26.136 14.991 1.00 61.38 89 ALA A O 1
ATOM 721 N N . GLU A 1 90 ? -13.313 28.232 14.148 1.00 53.47 90 GLU A N 1
ATOM 722 C CA . GLU A 1 90 ? -13.981 28.833 15.280 1.00 53.47 90 GLU A CA 1
ATOM 723 C C . GLU A 1 90 ? -15.303 28.099 15.300 1.00 53.47 90 GLU A C 1
ATOM 725 O O . GLU A 1 90 ? -16.089 28.182 14.349 1.00 53.47 90 GLU A O 1
ATOM 730 N N . GLN A 1 91 ? -15.460 27.254 16.318 1.00 49.50 91 GLN A N 1
ATOM 731 C CA . GLN A 1 91 ? -16.683 26.539 16.588 1.00 49.50 91 GLN A CA 1
ATOM 732 C C . GLN A 1 91 ? -17.717 27.621 16.863 1.00 49.50 91 GLN A C 1
ATOM 734 O O . GLN A 1 91 ? -18.002 27.981 18.000 1.00 49.50 91 GLN A O 1
ATOM 739 N N . THR A 1 92 ? -18.285 28.158 15.793 1.00 42.06 92 THR A N 1
ATOM 740 C CA . THR A 1 92 ? -19.554 28.849 15.793 1.00 42.06 92 THR A CA 1
ATOM 741 C C . THR A 1 92 ? -20.577 27.754 16.039 1.00 42.06 92 THR A C 1
ATOM 743 O O . THR A 1 92 ? -21.291 27.296 15.151 1.00 42.06 92 THR A O 1
ATOM 746 N N . ALA A 1 93 ? -20.606 27.295 17.292 1.00 46.44 93 ALA A N 1
ATOM 747 C CA . ALA A 1 93 ? -21.715 26.593 17.892 1.00 46.44 93 ALA A CA 1
ATOM 748 C C . ALA A 1 93 ? -22.897 27.562 17.862 1.00 46.44 93 ALA A C 1
ATOM 750 O O . ALA A 1 93 ? -23.232 28.228 18.837 1.00 46.44 93 ALA A O 1
ATOM 751 N N . THR A 1 94 ? -23.503 27.692 16.686 1.00 41.41 94 THR A N 1
ATOM 752 C CA . THR A 1 94 ? -24.847 28.225 16.585 1.00 41.41 94 THR A CA 1
ATOM 753 C C . THR A 1 94 ? -25.726 27.132 17.183 1.00 41.41 94 THR A C 1
ATOM 755 O O . THR A 1 94 ? -25.678 26.004 16.682 1.00 41.41 94 THR A O 1
ATOM 758 N N . PRO A 1 95 ? -26.483 27.389 18.264 1.00 44.12 95 PRO A N 1
ATOM 759 C CA . PRO A 1 95 ? -27.424 26.408 18.775 1.00 44.12 95 PRO A CA 1
ATOM 760 C C . PRO A 1 95 ? -28.419 26.128 17.652 1.00 44.12 95 PRO A C 1
ATOM 762 O O . PRO A 1 95 ? -29.201 27.000 17.279 1.00 44.12 95 PRO A O 1
ATOM 765 N N . GLN A 1 96 ? -28.337 24.942 17.045 1.00 40.88 96 GLN A N 1
ATOM 766 C CA . GLN A 1 96 ? -29.301 24.537 16.035 1.00 40.88 96 GLN A CA 1
ATOM 767 C C . GLN A 1 96 ? -30.669 24.447 16.722 1.00 40.88 96 GLN A C 1
ATOM 769 O O . GLN A 1 96 ? -30.839 23.616 17.617 1.00 40.88 96 GLN A O 1
ATOM 774 N N . PRO A 1 97 ? -31.657 25.278 16.343 1.00 44.66 97 PRO A N 1
ATOM 775 C CA . PRO A 1 97 ? -33.018 25.056 16.787 1.00 44.66 97 PRO A CA 1
ATOM 776 C C . PRO A 1 97 ? -33.453 23.694 16.245 1.00 44.66 97 PRO A C 1
ATOM 778 O O . PRO A 1 97 ? -33.276 23.419 15.056 1.00 44.66 97 PRO A O 1
ATOM 781 N N . GLN A 1 98 ? -34.001 22.849 17.120 1.00 45.97 98 GLN A N 1
ATOM 782 C CA . GLN A 1 98 ? -34.660 21.596 16.758 1.00 45.97 98 GLN A CA 1
ATOM 783 C C . GLN A 1 98 ? -35.755 21.894 15.724 1.00 45.97 98 GLN A C 1
ATOM 785 O O . GLN A 1 98 ? -36.891 22.223 16.059 1.00 45.97 98 GLN A O 1
ATOM 790 N N . ARG A 1 99 ? -35.405 21.831 14.438 1.00 41.12 99 ARG A N 1
ATOM 791 C CA . ARG A 1 99 ? -36.363 21.920 13.343 1.00 41.12 99 ARG A CA 1
ATOM 792 C C . ARG A 1 99 ? -36.976 20.544 13.165 1.00 41.12 99 ARG A C 1
ATOM 794 O O . ARG A 1 99 ? -36.312 19.611 12.720 1.00 41.12 99 ARG A O 1
ATOM 801 N N . GLN A 1 100 ? -38.256 20.447 13.509 1.00 47.78 100 GLN A N 1
ATOM 802 C CA . GLN A 1 100 ? -39.132 19.380 13.047 1.00 47.78 100 GLN A CA 1
ATOM 803 C C . GLN A 1 100 ? -38.999 19.246 11.524 1.00 47.78 100 GLN A C 1
ATOM 805 O O . GLN A 1 100 ? -39.241 20.191 10.770 1.00 47.78 100 GLN A O 1
ATOM 810 N N . LEU A 1 101 ? -38.567 18.064 11.089 1.00 40.47 101 LEU A N 1
ATOM 811 C CA . LEU A 1 101 ? -38.433 17.669 9.693 1.00 40.47 101 LEU A CA 1
ATOM 812 C C . LEU A 1 101 ? -39.824 17.464 9.084 1.00 40.47 101 LEU A C 1
ATOM 814 O O . LEU A 1 101 ? -40.377 16.369 9.107 1.00 40.47 101 LEU A O 1
ATOM 818 N N . GLY A 1 102 ? -40.381 18.537 8.529 1.00 43.78 102 GLY A N 1
ATOM 819 C CA . GLY A 1 102 ? -41.483 18.485 7.576 1.00 43.78 102 GLY A CA 1
ATOM 820 C C . GLY A 1 102 ? -40.992 18.932 6.200 1.00 43.78 102 GLY A C 1
ATOM 821 O O . GLY A 1 102 ? -40.592 20.080 6.038 1.00 43.78 102 GLY A O 1
ATOM 822 N N . GLY A 1 103 ? -41.038 18.038 5.208 1.00 41.75 103 GLY A N 1
ATOM 823 C CA . GLY A 1 103 ? -40.916 18.397 3.790 1.00 41.75 103 GLY A CA 1
ATOM 824 C C . GLY A 1 103 ? -39.582 18.030 3.142 1.00 41.75 103 GLY A C 1
ATOM 825 O O . GLY A 1 103 ? -38.653 18.833 3.080 1.00 41.75 103 GLY A O 1
ATOM 826 N N . GLY A 1 104 ? -39.521 16.814 2.597 1.00 49.94 104 GLY A N 1
ATOM 827 C CA . GLY A 1 104 ? -38.415 16.331 1.781 1.00 49.94 104 GLY A CA 1
ATOM 828 C C . GLY A 1 104 ? -38.182 17.195 0.541 1.00 49.94 104 GLY A C 1
ATOM 829 O O . GLY A 1 104 ? -39.009 17.258 -0.365 1.00 49.94 104 GLY A O 1
ATOM 830 N N . ARG A 1 105 ? -37.005 17.815 0.481 1.00 42.81 105 ARG A N 1
ATOM 831 C CA . ARG A 1 105 ? -36.343 18.166 -0.775 1.00 42.81 105 ARG A CA 1
ATOM 832 C C . ARG A 1 105 ? -35.096 17.301 -0.874 1.00 42.81 105 ARG A C 1
ATOM 834 O O . ARG A 1 105 ? -34.107 17.533 -0.187 1.00 42.81 105 ARG A O 1
ATOM 841 N N . THR A 1 106 ? -35.186 16.270 -1.702 1.00 46.81 106 THR A N 1
ATOM 842 C CA . THR A 1 106 ? -34.080 15.420 -2.139 1.00 46.81 106 THR A CA 1
ATOM 843 C C . THR A 1 106 ? -33.064 16.285 -2.883 1.00 46.81 106 THR A C 1
ATOM 845 O O . THR A 1 106 ? -33.217 16.584 -4.065 1.00 46.81 106 THR A O 1
ATOM 848 N N . LEU A 1 107 ? -32.030 16.736 -2.168 1.00 47.53 107 LEU A N 1
ATOM 849 C CA . LEU A 1 107 ? -30.837 17.324 -2.770 1.00 47.53 107 LEU A CA 1
ATOM 850 C C . LEU A 1 107 ? -30.203 16.275 -3.687 1.00 47.53 107 LEU A C 1
ATOM 852 O O . LEU A 1 107 ? -29.806 15.195 -3.252 1.00 47.53 107 LEU A O 1
ATOM 856 N N . GLY A 1 108 ? -30.189 16.588 -4.979 1.00 42.25 108 GLY A N 1
ATOM 857 C CA . GLY A 1 108 ? -29.751 15.694 -6.034 1.00 42.25 108 GLY A CA 1
ATOM 858 C C . GLY A 1 108 ? -28.324 15.188 -5.838 1.00 42.25 108 GLY A C 1
ATOM 859 O O . GLY A 1 108 ? -27.370 15.956 -5.800 1.00 42.25 108 GLY A O 1
ATOM 860 N N . GLY A 1 109 ? -28.191 13.864 -5.796 1.00 43.56 109 GLY A N 1
ATOM 861 C CA . GLY A 1 109 ? -27.366 13.144 -6.765 1.00 43.56 109 GLY A CA 1
ATOM 862 C C . GLY A 1 109 ? -25.867 13.439 -6.806 1.00 43.56 109 GLY A C 1
ATOM 863 O O . GLY A 1 109 ? -25.267 13.254 -7.865 1.00 43.56 109 GLY A O 1
ATOM 864 N N . LEU A 1 110 ? -25.232 13.829 -5.698 1.00 45.53 110 LEU A N 1
ATOM 865 C CA . LEU A 1 110 ? -23.786 13.645 -5.547 1.00 45.53 110 LEU A CA 1
ATOM 866 C C . LEU A 1 110 ? -23.520 12.137 -5.518 1.00 45.53 110 LEU A C 1
ATOM 868 O O . LEU A 1 110 ? -23.555 11.505 -4.465 1.00 45.53 110 LEU A O 1
ATOM 872 N N . LYS A 1 111 ? -23.316 11.550 -6.705 1.00 53.41 111 LYS A N 1
ATOM 873 C CA . LYS A 1 111 ? -22.820 10.182 -6.861 1.00 53.41 111 LYS A CA 1
ATOM 874 C C . LYS A 1 111 ? -21.512 10.107 -6.086 1.00 53.41 111 LYS A C 1
ATOM 876 O O . LYS A 1 111 ? -20.488 10.616 -6.544 1.00 53.41 111 LYS A O 1
ATOM 881 N N . THR A 1 112 ? -21.562 9.528 -4.892 1.00 58.47 112 THR A N 1
ATOM 882 C CA . THR A 1 112 ? -20.370 9.206 -4.120 1.00 58.47 112 THR A CA 1
ATOM 883 C C . THR A 1 112 ? -19.474 8.391 -5.038 1.00 58.47 112 THR A C 1
ATOM 885 O O . THR A 1 112 ? -19.905 7.414 -5.655 1.00 58.47 112 THR A O 1
ATOM 888 N N . LYS A 1 113 ? -18.248 8.879 -5.247 1.00 67.06 113 LYS A N 1
ATOM 889 C CA . LYS A 1 113 ? -17.277 8.211 -6.112 1.00 67.06 113 LYS A CA 1
ATOM 890 C C . LYS A 1 113 ? -17.186 6.760 -5.623 1.00 67.06 113 LYS A C 1
ATOM 892 O O . LYS A 1 113 ? -16.999 6.588 -4.416 1.00 67.06 113 LYS A O 1
ATOM 897 N N . PRO A 1 114 ? -17.385 5.750 -6.491 1.00 75.06 114 PRO A N 1
ATOM 898 C CA . PRO A 1 114 ? -17.452 4.364 -6.052 1.00 75.06 114 PRO A CA 1
ATOM 899 C C . PRO A 1 114 ? -16.214 4.052 -5.214 1.00 75.06 114 PRO A C 1
ATOM 901 O O . PRO A 1 114 ? -15.084 4.293 -5.652 1.00 75.06 114 PRO A O 1
ATOM 904 N N . GLY A 1 115 ? -16.451 3.624 -3.972 1.00 82.12 115 GLY A N 1
ATOM 905 C CA . GLY A 1 115 ? -15.391 3.285 -3.034 1.00 82.12 115 GLY A CA 1
ATOM 906 C C . GLY A 1 115 ? -14.509 2.182 -3.609 1.00 82.12 115 GLY A C 1
ATOM 907 O O . GLY A 1 115 ? -14.961 1.347 -4.393 1.00 82.12 115 GLY A O 1
ATOM 908 N N . VAL A 1 116 ? -13.233 2.194 -3.239 1.00 89.75 116 VAL A N 1
ATOM 909 C CA . VAL A 1 116 ? -12.291 1.149 -3.640 1.00 89.75 116 VAL A CA 1
ATOM 910 C C . VAL A 1 116 ? -12.758 -0.184 -3.044 1.00 89.75 116 VAL A C 1
ATOM 912 O O . VAL A 1 116 ? -12.969 -0.253 -1.838 1.00 89.75 116 VAL A O 1
ATOM 915 N N . ASN A 1 117 ? -12.941 -1.222 -3.867 1.00 95.94 117 ASN A N 1
ATOM 916 C CA . ASN A 1 117 ? -13.330 -2.559 -3.406 1.00 95.94 117 ASN A CA 1
ATOM 917 C C . ASN A 1 117 ? -12.069 -3.341 -2.976 1.00 95.94 117 ASN A C 1
ATOM 919 O O . ASN A 1 117 ? -11.284 -3.715 -3.854 1.00 95.94 117 ASN A O 1
ATOM 923 N N . PRO A 1 118 ? -11.843 -3.587 -1.668 1.00 97.56 118 PRO A N 1
ATOM 924 C CA . PRO A 1 118 ? -10.611 -4.218 -1.193 1.00 97.56 118 PRO A CA 1
ATOM 925 C C . PRO A 1 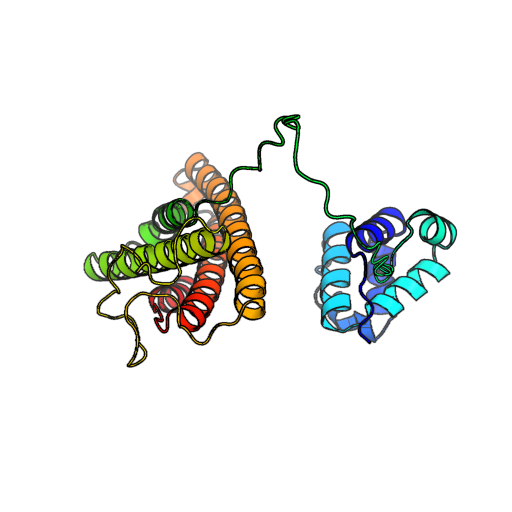118 ? -10.452 -5.648 -1.712 1.00 97.56 118 PRO A C 1
ATOM 927 O O . PRO A 1 118 ? -9.370 -6.011 -2.158 1.00 97.56 118 PRO A O 1
ATOM 930 N N . THR A 1 119 ? -11.527 -6.436 -1.736 1.00 97.19 119 THR A N 1
ATOM 931 C CA . THR A 1 119 ? -11.503 -7.826 -2.217 1.00 97.19 119 THR A CA 1
ATOM 932 C C . THR A 1 119 ? -11.150 -7.912 -3.701 1.00 97.19 119 THR A C 1
ATOM 934 O O . THR A 1 119 ? -10.358 -8.766 -4.099 1.00 97.19 119 THR A O 1
ATOM 937 N N . ALA A 1 120 ? -11.653 -6.982 -4.520 1.00 97.00 120 ALA A N 1
ATOM 938 C CA . ALA A 1 120 ? -11.260 -6.888 -5.927 1.00 97.00 120 ALA A CA 1
ATOM 939 C C . ALA A 1 120 ? -9.764 -6.560 -6.082 1.00 97.00 120 ALA A C 1
ATOM 941 O O . ALA A 1 120 ? -9.081 -7.199 -6.880 1.00 97.00 120 ALA A O 1
ATOM 942 N N . ILE A 1 121 ? -9.240 -5.623 -5.278 1.00 97.75 121 ILE A N 1
ATOM 943 C CA . ILE A 1 121 ? -7.799 -5.323 -5.243 1.00 97.75 121 ILE A CA 1
ATOM 944 C C . ILE A 1 121 ? -6.995 -6.557 -4.840 1.00 97.75 121 ILE A C 1
ATOM 946 O O . ILE A 1 121 ? -6.000 -6.860 -5.492 1.00 97.75 121 ILE A O 1
ATOM 950 N N . GLY A 1 122 ? -7.423 -7.288 -3.810 1.00 97.75 122 GLY A N 1
ATOM 951 C CA . GLY A 1 122 ? -6.758 -8.519 -3.383 1.00 97.75 122 GLY A CA 1
ATOM 952 C C . GLY A 1 122 ? -6.665 -9.555 -4.501 1.00 97.75 122 GLY A C 1
ATOM 953 O O . GLY A 1 122 ? -5.603 -10.142 -4.708 1.00 97.75 122 GLY A O 1
ATOM 954 N N . GLY A 1 123 ? -7.738 -9.708 -5.283 1.00 97.69 123 GLY A N 1
ATOM 955 C CA . GLY A 1 123 ? -7.738 -10.530 -6.494 1.00 97.69 123 GLY A CA 1
ATOM 956 C C . GLY A 1 123 ? -6.697 -10.075 -7.522 1.00 97.69 123 GLY A C 1
ATOM 957 O O . GLY A 1 123 ? -5.920 -10.894 -8.007 1.00 97.69 123 GLY A O 1
ATOM 958 N N . SER A 1 124 ? -6.620 -8.772 -7.807 1.00 97.88 124 SER A N 1
ATOM 959 C CA . SER A 1 124 ? -5.598 -8.219 -8.708 1.00 97.88 124 SER A CA 1
ATOM 960 C C . SER A 1 124 ? -4.172 -8.441 -8.199 1.00 97.88 124 SER A C 1
ATOM 962 O O . SER A 1 124 ? -3.294 -8.768 -8.992 1.00 97.88 124 SER A O 1
ATOM 964 N N . VAL A 1 125 ? -3.923 -8.324 -6.891 1.00 97.88 125 VAL A N 1
ATOM 965 C CA . VAL A 1 125 ? -2.594 -8.606 -6.324 1.00 97.88 125 VAL A CA 1
ATOM 966 C C . VAL A 1 125 ? -2.225 -10.083 -6.492 1.00 97.88 125 VAL A C 1
ATOM 968 O O . VAL A 1 125 ? -1.107 -10.387 -6.905 1.00 97.88 125 VAL A O 1
ATOM 971 N N . LEU A 1 126 ? -3.155 -11.011 -6.247 1.00 97.81 126 LEU A N 1
ATOM 972 C CA . LEU A 1 126 ? -2.911 -12.444 -6.457 1.00 97.81 126 LEU A CA 1
ATOM 973 C C . LEU A 1 126 ? -2.538 -12.760 -7.915 1.00 97.81 126 LEU A C 1
ATOM 975 O O . LEU A 1 126 ? -1.599 -13.516 -8.174 1.00 97.81 126 LEU A O 1
ATOM 979 N N . VAL A 1 127 ? -3.235 -12.150 -8.874 1.00 97.50 127 VAL A N 1
ATOM 980 C CA . VAL A 1 127 ? -2.976 -12.363 -10.304 1.00 97.50 127 VAL A CA 1
ATOM 981 C C . VAL A 1 127 ? -1.654 -11.728 -10.738 1.00 97.50 127 VAL A C 1
ATOM 983 O O . VAL A 1 127 ? -0.820 -12.414 -11.320 1.00 97.50 127 VAL A O 1
ATOM 986 N N . SER A 1 128 ? -1.424 -10.447 -10.441 1.00 97.12 128 SER A N 1
ATOM 987 C CA . SER A 1 128 ? -0.286 -9.699 -11.004 1.00 97.12 128 SER A CA 1
ATOM 988 C C . SER A 1 128 ? 1.022 -9.857 -10.217 1.00 97.12 128 SER A C 1
ATOM 990 O O . SER A 1 128 ? 2.105 -9.602 -10.756 1.00 97.12 128 SER A O 1
ATOM 992 N N . VAL A 1 129 ? 0.944 -10.257 -8.942 1.00 97.56 129 VAL A N 1
ATOM 993 C CA . VAL A 1 129 ? 2.105 -10.336 -8.040 1.00 97.56 129 VAL A CA 1
ATOM 994 C C . VAL A 1 129 ? 2.411 -11.764 -7.611 1.00 97.56 129 VAL A C 1
ATOM 996 O O . VAL A 1 129 ? 3.566 -12.155 -7.707 1.00 97.56 129 VAL A O 1
ATOM 999 N N . VAL A 1 130 ? 1.421 -12.541 -7.158 1.00 97.06 130 VAL A N 1
ATOM 1000 C CA . VAL A 1 130 ? 1.666 -13.891 -6.605 1.00 97.06 130 VAL A CA 1
ATOM 1001 C C . VAL A 1 130 ? 1.839 -14.931 -7.709 1.00 97.06 130 VAL A C 1
ATOM 1003 O O . VAL A 1 130 ? 2.809 -15.681 -7.704 1.00 97.06 130 VAL A O 1
ATOM 1006 N N . THR A 1 131 ? 0.923 -14.965 -8.678 1.00 96.62 131 THR A N 1
ATOM 1007 C CA . THR A 1 131 ? 0.919 -15.978 -9.751 1.00 96.62 131 THR A CA 1
ATOM 1008 C C . THR A 1 131 ? 2.242 -16.039 -10.541 1.00 96.62 131 THR A C 1
ATOM 1010 O O . THR A 1 131 ? 2.738 -17.143 -10.759 1.00 96.62 131 THR A O 1
ATOM 1013 N N . PRO A 1 132 ? 2.889 -14.911 -10.908 1.00 96.44 132 PRO A N 1
ATOM 1014 C CA . PRO A 1 132 ? 4.157 -14.934 -11.644 1.00 96.44 132 PRO A CA 1
ATOM 1015 C C . PRO A 1 132 ? 5.357 -15.475 -10.857 1.00 96.44 132 PRO A C 1
ATOM 1017 O O . PRO A 1 132 ? 6.404 -15.701 -11.454 1.00 96.44 132 PRO A O 1
ATOM 1020 N N . LEU A 1 133 ? 5.238 -15.663 -9.537 1.00 95.44 133 LEU A N 1
ATOM 1021 C CA . LEU A 1 133 ? 6.310 -16.230 -8.710 1.00 95.44 133 LEU A CA 1
ATOM 1022 C C . LEU A 1 133 ? 6.427 -17.747 -8.858 1.00 95.44 133 LEU A C 1
ATOM 1024 O O . LEU A 1 133 ? 7.395 -18.315 -8.366 1.00 95.44 133 LEU A O 1
ATOM 1028 N N . ASN A 1 134 ? 5.459 -18.388 -9.529 1.00 96.06 134 ASN A N 1
ATOM 1029 C CA . ASN A 1 134 ? 5.443 -19.826 -9.790 1.00 96.06 134 ASN A CA 1
ATOM 1030 C C . ASN A 1 134 ? 5.714 -20.661 -8.524 1.00 96.06 134 ASN A C 1
ATOM 1032 O O . ASN A 1 134 ? 6.541 -21.570 -8.524 1.00 96.06 134 ASN A O 1
ATOM 1036 N N . LEU A 1 135 ? 5.042 -20.287 -7.430 1.00 95.38 135 LEU A N 1
ATOM 1037 C CA . LEU A 1 135 ? 5.131 -20.980 -6.149 1.00 95.38 135 LEU A CA 1
ATOM 1038 C C . LEU A 1 135 ? 4.645 -22.426 -6.287 1.00 95.38 135 LEU A C 1
ATOM 1040 O O . LEU A 1 135 ? 3.752 -22.714 -7.090 1.00 95.38 135 LEU A O 1
ATOM 1044 N N . GLU A 1 136 ? 5.170 -23.312 -5.442 1.00 96.62 136 GLU A N 1
ATOM 1045 C CA . GLU A 1 136 ? 4.630 -24.663 -5.310 1.00 96.62 136 GLU A CA 1
ATOM 1046 C C . GLU A 1 136 ? 3.128 -24.606 -4.964 1.00 96.62 136 GLU A C 1
ATOM 1048 O O . GLU A 1 136 ? 2.688 -23.687 -4.262 1.00 96.62 136 GLU A O 1
ATOM 1053 N N . PRO A 1 137 ? 2.302 -25.574 -5.410 1.00 96.69 137 PRO A N 1
ATOM 1054 C CA . PRO A 1 137 ? 0.850 -25.509 -5.230 1.00 96.69 137 PRO A CA 1
ATOM 1055 C C . PRO A 1 137 ? 0.396 -25.315 -3.776 1.00 96.69 137 PRO A C 1
ATOM 1057 O O . PRO A 1 137 ? -0.616 -24.658 -3.530 1.00 96.69 137 PRO A O 1
ATOM 1060 N N . GLN A 1 138 ? 1.145 -25.870 -2.816 1.00 95.19 138 GLN A N 1
ATOM 1061 C CA . GLN A 1 138 ? 0.867 -25.728 -1.384 1.00 95.19 138 GLN A CA 1
ATOM 1062 C C . GLN A 1 138 ? 1.122 -24.293 -0.904 1.00 95.19 138 GLN A C 1
ATOM 1064 O O . GLN A 1 138 ? 0.238 -23.690 -0.297 1.00 95.19 138 GLN A O 1
ATOM 1069 N N . ASP A 1 139 ? 2.269 -23.712 -1.262 1.00 95.88 139 ASP A N 1
ATOM 1070 C CA . ASP A 1 139 ? 2.619 -22.330 -0.924 1.00 95.88 139 ASP A CA 1
ATOM 1071 C C . ASP A 1 139 ? 1.667 -21.335 -1.598 1.00 95.88 139 ASP A C 1
ATOM 1073 O O . ASP A 1 139 ? 1.200 -20.383 -0.973 1.00 95.88 139 ASP A O 1
ATOM 1077 N N . TYR A 1 140 ? 1.296 -21.581 -2.860 1.00 96.19 140 TYR A N 1
ATOM 1078 C CA . TYR A 1 140 ? 0.310 -20.761 -3.562 1.00 96.19 140 TYR A CA 1
ATOM 1079 C C . TYR A 1 140 ? -1.057 -20.784 -2.864 1.00 96.19 140 TYR A C 1
ATOM 1081 O O . TYR A 1 140 ? -1.686 -19.734 -2.697 1.00 96.19 140 TYR A O 1
ATOM 1089 N N . ALA A 1 141 ? -1.529 -21.963 -2.444 1.00 95.56 141 ALA A N 1
ATOM 1090 C CA . ALA A 1 141 ? -2.795 -22.110 -1.729 1.00 95.56 141 ALA A CA 1
ATOM 1091 C C . ALA A 1 141 ? -2.766 -21.406 -0.364 1.00 95.56 141 ALA A C 1
ATOM 1093 O O . ALA A 1 141 ? -3.731 -20.718 -0.009 1.00 95.56 141 ALA A O 1
ATOM 1094 N N . PHE A 1 142 ? -1.650 -21.524 0.355 1.00 96.38 142 PHE A N 1
ATOM 1095 C CA . PHE A 1 142 ? -1.407 -20.834 1.617 1.00 96.38 142 PHE A CA 1
ATOM 1096 C C . PHE A 1 142 ? -1.470 -19.304 1.446 1.00 96.38 142 PHE A C 1
ATOM 1098 O O . PHE A 1 142 ? -2.342 -18.653 2.029 1.00 96.38 142 PHE A O 1
ATOM 1105 N N . VAL A 1 143 ? -0.648 -18.733 0.554 1.00 96.44 143 VAL A N 1
ATOM 1106 C CA . VAL A 1 143 ? -0.628 -17.285 0.262 1.00 96.44 143 VAL A CA 1
ATOM 1107 C C . VAL A 1 143 ? -2.009 -16.796 -0.181 1.00 96.44 143 VAL A C 1
ATOM 1109 O O . VAL A 1 143 ? -2.497 -15.761 0.275 1.00 96.44 143 VAL A O 1
ATOM 1112 N N . THR A 1 144 ? -2.685 -17.557 -1.044 1.00 96.75 144 THR A N 1
ATOM 1113 C CA . THR A 1 144 ? -4.023 -17.210 -1.537 1.00 96.75 144 THR A CA 1
ATOM 1114 C C . THR A 1 144 ? -5.050 -17.132 -0.412 1.00 96.75 144 THR A C 1
ATOM 1116 O O . THR A 1 144 ? -5.886 -16.226 -0.407 1.00 96.75 144 THR A O 1
ATOM 1119 N N . THR A 1 145 ? -5.012 -18.070 0.533 1.00 97.50 145 THR A N 1
ATOM 1120 C CA . THR A 1 145 ? -5.954 -18.119 1.659 1.00 97.50 145 THR A CA 1
ATOM 1121 C C . THR A 1 145 ? -5.740 -16.937 2.598 1.00 97.50 145 THR A C 1
ATOM 1123 O O . THR A 1 145 ? -6.700 -16.242 2.941 1.00 97.50 145 THR A O 1
ATOM 1126 N N . GLU A 1 146 ? -4.487 -16.629 2.927 1.00 97.75 146 GLU A N 1
ATOM 1127 C CA . GLU A 1 146 ? -4.146 -15.473 3.753 1.00 97.75 146 GLU A CA 1
ATOM 1128 C C . GLU A 1 146 ? -4.519 -14.136 3.098 1.00 97.75 146 GLU A C 1
ATOM 1130 O O . GLU A 1 146 ? -5.123 -13.277 3.745 1.00 97.75 146 GLU A O 1
ATOM 1135 N N . PHE A 1 147 ? -4.238 -13.959 1.804 1.00 97.94 147 PHE A N 1
ATOM 1136 C CA . PHE A 1 147 ? -4.610 -12.740 1.079 1.00 97.94 147 PHE A CA 1
ATOM 1137 C C . PHE A 1 147 ? -6.130 -12.576 1.003 1.00 97.94 147 PHE A C 1
ATOM 1139 O O . PHE A 1 147 ? -6.647 -11.483 1.244 1.00 97.94 147 PHE A O 1
ATOM 1146 N N . LYS A 1 148 ? -6.870 -13.654 0.715 1.00 98.00 148 LYS A N 1
ATOM 1147 C CA . LYS A 1 148 ? -8.341 -13.624 0.713 1.00 98.00 148 LYS A CA 1
ATOM 1148 C C . LYS A 1 148 ? -8.891 -13.187 2.064 1.00 98.00 148 LYS A C 1
ATOM 1150 O O . LYS A 1 148 ? -9.783 -12.336 2.096 1.00 98.00 148 LYS A O 1
ATOM 1155 N N . TRP A 1 149 ? -8.363 -13.736 3.157 1.00 98.25 149 TRP A N 1
ATOM 1156 C CA . TRP A 1 149 ? -8.775 -13.339 4.499 1.00 98.25 149 TRP A CA 1
ATOM 1157 C C . TRP A 1 149 ? -8.441 -11.866 4.768 1.00 98.25 149 TRP A C 1
ATOM 1159 O O . TRP A 1 149 ? -9.338 -11.107 5.131 1.00 98.25 149 TRP A O 1
ATOM 1169 N N . LEU A 1 150 ? -7.206 -11.427 4.497 1.00 98.38 150 LEU A N 1
ATOM 1170 C CA . LEU A 1 150 ? -6.760 -10.053 4.748 1.00 98.38 150 LEU A CA 1
ATOM 1171 C C . LEU A 1 150 ? -7.636 -9.020 4.032 1.00 98.38 150 LEU A C 1
ATOM 1173 O O . LEU A 1 150 ? -8.152 -8.095 4.658 1.00 98.38 150 LEU A O 1
ATOM 1177 N N . PHE A 1 151 ? -7.849 -9.174 2.725 1.00 98.38 151 PHE A N 1
ATOM 1178 C CA . PHE A 1 151 ? -8.658 -8.215 1.971 1.00 98.38 151 PHE A CA 1
ATOM 1179 C C . PHE A 1 151 ? -10.144 -8.269 2.356 1.00 98.38 151 PHE A C 1
ATOM 1181 O O . PHE A 1 151 ? -10.800 -7.225 2.360 1.00 98.38 151 PHE A O 1
ATOM 1188 N N . SER A 1 152 ? -10.648 -9.431 2.786 1.00 98.25 152 SER A N 1
ATOM 1189 C CA . SER A 1 152 ? -11.994 -9.549 3.364 1.00 98.25 152 SER A CA 1
ATOM 1190 C C . SER A 1 152 ? -12.102 -8.846 4.720 1.00 98.25 152 SER A C 1
ATOM 1192 O O . SER A 1 152 ? -13.106 -8.188 4.983 1.00 98.25 152 SER A O 1
ATOM 1194 N N . ALA A 1 153 ? -11.069 -8.920 5.564 1.00 98.25 153 ALA A N 1
ATOM 1195 C CA . ALA A 1 153 ? -11.003 -8.221 6.847 1.00 98.25 153 ALA A CA 1
ATOM 1196 C C . ALA A 1 153 ? -10.982 -6.693 6.665 1.00 98.25 153 ALA A C 1
ATOM 1198 O O . ALA A 1 153 ? -11.660 -5.960 7.393 1.00 98.25 153 ALA A O 1
ATOM 1199 N N . ILE A 1 154 ? -10.261 -6.203 5.651 1.00 98.31 154 ILE A N 1
ATOM 1200 C CA . ILE A 1 154 ? -10.238 -4.780 5.283 1.00 98.31 154 ILE A CA 1
ATOM 1201 C C . ILE A 1 154 ? -11.609 -4.337 4.755 1.00 98.31 154 ILE A C 1
ATOM 1203 O O . ILE A 1 154 ? -12.126 -3.300 5.169 1.00 98.31 154 ILE A O 1
ATOM 1207 N N . GLU A 1 155 ? -12.234 -5.116 3.866 1.00 98.06 155 GLU A N 1
ATOM 1208 C CA . GLU A 1 155 ? -13.587 -4.820 3.379 1.00 98.06 155 GLU A CA 1
ATOM 1209 C C . GLU A 1 155 ? -14.601 -4.786 4.523 1.00 98.06 155 GLU A C 1
ATOM 1211 O O . GLU A 1 155 ? -15.369 -3.827 4.629 1.00 98.06 155 GLU A O 1
ATOM 1216 N N . HIS A 1 156 ? -14.566 -5.789 5.398 1.00 98.00 156 HIS A N 1
ATOM 1217 C CA . HIS A 1 156 ? -15.387 -5.862 6.599 1.00 98.00 156 HIS A CA 1
ATOM 1218 C C . HIS A 1 156 ? -15.209 -4.612 7.473 1.00 98.00 156 HIS A C 1
ATOM 1220 O O . HIS A 1 156 ? -16.189 -3.955 7.824 1.00 98.00 156 HIS A O 1
ATOM 1226 N N . PHE A 1 157 ? -13.962 -4.207 7.732 1.00 97.88 157 PHE A N 1
ATOM 1227 C CA . PHE A 1 157 ? -13.656 -3.002 8.503 1.00 97.88 157 PHE A CA 1
ATOM 1228 C C . PHE A 1 157 ? -14.290 -1.754 7.874 1.00 97.88 157 PHE A C 1
ATOM 1230 O O . PHE A 1 157 ? -14.974 -0.980 8.544 1.00 97.88 157 PHE A O 1
ATOM 1237 N N . LEU A 1 158 ? -14.116 -1.564 6.563 1.00 97.06 158 LEU A N 1
ATOM 1238 C CA . LEU A 1 158 ? -14.660 -0.403 5.857 1.00 97.06 158 LEU A CA 1
ATOM 1239 C C . LEU A 1 158 ? -16.192 -0.424 5.779 1.00 97.06 158 LEU A C 1
ATOM 1241 O O . LEU A 1 158 ? -16.814 0.637 5.784 1.00 97.06 158 LEU A O 1
ATOM 1245 N N . LYS A 1 159 ? -16.827 -1.598 5.692 1.00 96.50 159 LYS A N 1
ATOM 1246 C CA . LYS A 1 159 ? -18.292 -1.737 5.768 1.00 96.50 159 LYS A CA 1
ATOM 1247 C C . LYS A 1 159 ? -18.816 -1.332 7.144 1.00 96.50 159 LYS A C 1
ATOM 1249 O O . LYS A 1 159 ? -19.751 -0.540 7.226 1.00 96.50 159 LYS A O 1
ATOM 1254 N N . LEU A 1 160 ? -18.157 -1.780 8.212 1.00 96.31 160 LEU A N 1
ATOM 1255 C CA . LEU A 1 160 ? -18.479 -1.393 9.587 1.00 96.31 160 LEU A CA 1
ATOM 1256 C C . LEU A 1 160 ? -18.365 0.125 9.771 1.00 96.31 160 LEU A C 1
ATOM 1258 O O . LEU A 1 160 ? -19.283 0.762 10.279 1.00 96.31 160 LEU A O 1
ATOM 1262 N N . ARG A 1 161 ? -17.281 0.740 9.279 1.00 95.75 161 ARG A N 1
ATOM 1263 C CA . ARG A 1 161 ? -17.089 2.203 9.324 1.00 95.75 161 ARG A CA 1
ATOM 1264 C C . ARG A 1 161 ? -18.155 2.993 8.572 1.00 95.75 161 ARG A C 1
ATOM 1266 O O . ARG A 1 161 ? -18.447 4.125 8.947 1.00 95.75 161 ARG A O 1
ATOM 1273 N N . ARG A 1 162 ? -18.731 2.407 7.525 1.00 95.25 162 ARG A N 1
ATOM 1274 C CA . ARG A 1 162 ? -19.833 2.991 6.752 1.00 95.25 162 ARG A CA 1
ATOM 1275 C C . ARG A 1 162 ? -21.210 2.733 7.373 1.00 95.25 162 ARG A C 1
ATOM 1277 O O . ARG A 1 162 ? -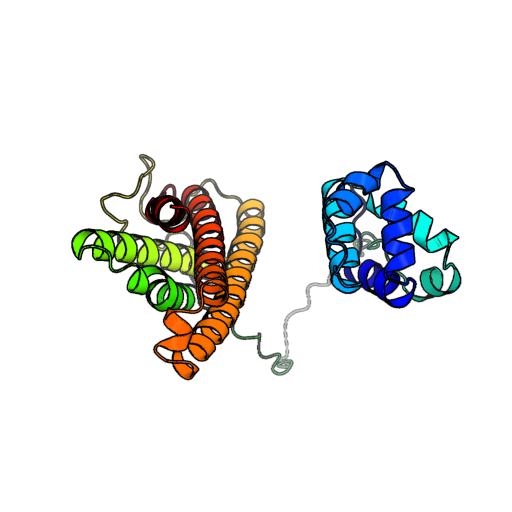22.194 3.241 6.849 1.00 95.25 162 ARG A O 1
ATOM 1284 N N . GLY A 1 163 ? -21.282 1.981 8.474 1.00 95.62 163 GLY A N 1
ATOM 1285 C CA . GLY A 1 163 ? -22.543 1.579 9.100 1.00 95.62 163 GLY A CA 1
ATOM 1286 C C . GLY A 1 163 ? -23.331 0.564 8.268 1.00 95.62 163 GLY A C 1
ATOM 1287 O O . GLY A 1 163 ? -24.543 0.470 8.416 1.00 95.62 163 GLY A O 1
ATOM 1288 N N . GLU A 1 164 ? -22.665 -0.162 7.364 1.00 96.69 164 GLU A N 1
ATOM 1289 C CA . GLU A 1 164 ? -23.302 -1.173 6.507 1.00 96.69 164 GLU A CA 1
ATOM 1290 C C . GLU A 1 164 ? -23.493 -2.512 7.235 1.00 96.69 164 GLU A C 1
ATOM 1292 O O . GLU A 1 164 ? -24.336 -3.312 6.838 1.00 96.69 164 GLU A O 1
ATOM 1297 N N . ILE A 1 165 ? -22.697 -2.765 8.278 1.00 97.44 165 ILE A N 1
ATOM 1298 C CA . ILE A 1 165 ? -22.732 -3.980 9.099 1.00 97.44 165 ILE A CA 1
ATOM 1299 C C . ILE A 1 165 ? -22.461 -3.645 10.568 1.00 97.44 165 ILE A C 1
ATOM 1301 O O . ILE A 1 165 ? -21.779 -2.662 10.873 1.00 97.44 165 ILE A O 1
ATOM 1305 N N . ASP A 1 166 ? -22.946 -4.499 11.468 1.00 97.19 166 ASP A N 1
ATOM 1306 C CA . ASP A 1 166 ? -22.720 -4.374 12.908 1.00 97.19 166 ASP A CA 1
ATOM 1307 C C . ASP A 1 166 ? -21.333 -4.871 13.323 1.00 97.19 166 ASP A C 1
ATOM 1309 O O . ASP A 1 166 ? -20.783 -5.800 12.730 1.00 97.19 166 ASP A O 1
ATOM 1313 N N . ARG A 1 167 ? -20.796 -4.313 14.416 1.00 95.75 167 ARG A N 1
ATOM 1314 C CA . ARG A 1 167 ? -19.481 -4.689 14.970 1.00 95.75 167 ARG A CA 1
ATOM 1315 C C . ARG A 1 167 ? -19.379 -6.153 15.406 1.00 95.75 167 ARG A C 1
ATOM 1317 O O . ARG A 1 167 ? -18.286 -6.706 15.396 1.00 95.75 167 ARG A O 1
ATOM 1324 N N . SER A 1 168 ? -20.499 -6.768 15.776 1.00 96.00 168 SER A N 1
ATOM 1325 C CA . SER A 1 168 ? -20.590 -8.190 16.131 1.00 96.00 168 SER A CA 1
ATOM 1326 C C . SER A 1 168 ? -20.636 -9.119 14.916 1.00 96.00 168 SER A C 1
ATOM 1328 O O . SER A 1 168 ? -20.639 -10.338 15.080 1.00 96.00 168 SER A O 1
ATOM 1330 N N . THR A 1 169 ? -20.691 -8.584 13.696 1.00 97.69 169 THR A N 1
ATOM 1331 C CA . THR A 1 169 ? -20.650 -9.406 12.486 1.00 97.69 169 THR A CA 1
ATOM 1332 C C . THR A 1 169 ? -19.244 -10.000 12.350 1.00 97.69 169 THR A C 1
ATOM 1334 O O . THR A 1 169 ? -18.266 -9.259 12.446 1.00 97.69 169 THR A O 1
ATOM 1337 N N . PRO A 1 170 ? -19.094 -11.326 12.184 1.00 97.88 170 PRO A N 1
ATOM 1338 C CA . PRO A 1 170 ? -17.800 -11.921 11.883 1.00 97.88 170 PRO A CA 1
ATOM 1339 C C . PRO A 1 170 ? -17.442 -11.745 10.404 1.00 97.88 170 PRO A C 1
ATOM 1341 O O . PRO A 1 170 ? -18.315 -11.660 9.535 1.00 97.88 170 PRO A O 1
ATOM 1344 N N . ILE A 1 171 ? -16.145 -11.770 10.096 1.00 97.81 171 ILE A N 1
ATOM 1345 C CA . ILE A 1 171 ? -15.670 -11.871 8.715 1.00 97.81 171 ILE A CA 1
ATOM 1346 C C . ILE A 1 171 ? -16.147 -13.219 8.145 1.00 97.81 171 ILE A C 1
ATOM 1348 O O . ILE A 1 171 ? -15.988 -14.267 8.768 1.00 97.81 171 ILE A O 1
ATOM 1352 N N . ALA A 1 172 ? -16.740 -13.204 6.949 1.00 96.81 172 ALA A N 1
ATOM 1353 C CA . ALA A 1 172 ? -17.311 -14.407 6.333 1.00 96.81 172 ALA A CA 1
ATOM 1354 C C . ALA A 1 172 ? -16.251 -15.440 5.897 1.00 96.81 172 ALA A C 1
ATOM 1356 O O . ALA A 1 172 ? -16.557 -16.619 5.740 1.00 96.81 172 ALA A O 1
ATOM 1357 N N . VAL A 1 173 ? -15.012 -14.996 5.681 1.00 97.00 173 VAL A N 1
ATOM 1358 C CA . VAL A 1 173 ? -13.876 -15.852 5.322 1.00 97.00 173 VAL A CA 1
ATOM 1359 C C . VAL A 1 173 ? -13.231 -16.394 6.593 1.00 97.00 173 VAL A C 1
ATOM 1361 O O . VAL A 1 173 ? -12.920 -15.624 7.502 1.00 97.00 173 VAL A O 1
ATOM 1364 N N . ALA A 1 174 ? -13.026 -17.712 6.648 1.00 97.44 174 ALA A N 1
ATOM 1365 C CA . ALA A 1 174 ? -12.381 -18.379 7.776 1.00 97.44 174 ALA A CA 1
ATOM 1366 C C . ALA A 1 174 ? -10.943 -17.880 7.982 1.00 97.44 174 ALA A C 1
ATOM 1368 O O . ALA A 1 174 ? -10.247 -17.551 7.020 1.00 97.44 174 ALA A O 1
ATOM 1369 N N . ILE A 1 175 ? -10.507 -17.832 9.243 1.00 97.38 175 ILE A N 1
ATOM 1370 C CA . ILE A 1 175 ? -9.128 -17.478 9.587 1.00 97.38 175 ILE A CA 1
ATOM 1371 C C . ILE A 1 175 ? -8.203 -18.591 9.067 1.00 97.38 175 ILE A C 1
ATOM 1373 O O . ILE A 1 175 ? -8.465 -19.751 9.390 1.00 97.38 175 ILE A O 1
ATOM 1377 N N . PRO A 1 176 ? -7.135 -18.266 8.314 1.00 96.38 176 PRO A N 1
ATOM 1378 C CA . PRO A 1 176 ? -6.147 -19.245 7.859 1.00 96.38 176 PRO A CA 1
ATOM 1379 C C . PRO A 1 176 ? -5.542 -20.019 9.036 1.00 96.38 176 PRO A C 1
ATOM 1381 O O . PRO A 1 176 ? -5.313 -19.442 10.106 1.00 96.38 176 PRO A O 1
ATOM 1384 N N . ASP A 1 177 ? -5.294 -21.317 8.869 1.00 94.81 177 ASP A N 1
ATOM 1385 C CA . ASP A 1 177 ? -4.836 -22.194 9.957 1.00 94.81 177 ASP A CA 1
ATOM 1386 C C . ASP A 1 177 ? -3.439 -21.819 10.461 1.00 94.81 177 ASP A C 1
ATOM 1388 O O . ASP A 1 177 ? -3.166 -21.903 11.657 1.00 94.81 177 ASP A O 1
ATOM 1392 N N . GLU A 1 178 ? -2.592 -21.310 9.574 1.00 93.19 178 GLU A N 1
ATOM 1393 C CA . GLU A 1 178 ? -1.215 -20.917 9.862 1.00 93.19 178 GLU A CA 1
ATOM 1394 C C . GLU A 1 178 ? -1.083 -19.454 10.322 1.00 93.19 178 GLU A C 1
ATOM 1396 O O . GLU A 1 178 ? 0.014 -19.008 10.666 1.00 93.19 178 GLU A O 1
ATOM 1401 N N . ALA A 1 179 ? -2.182 -18.690 10.343 1.00 94.12 179 ALA A N 1
ATOM 1402 C CA . ALA A 1 179 ? -2.154 -17.312 10.820 1.00 94.12 179 ALA A CA 1
ATOM 1403 C C . ALA A 1 179 ? -1.836 -17.266 12.323 1.00 94.12 179 ALA A C 1
ATOM 1405 O O . ALA A 1 179 ? -2.357 -18.059 13.112 1.00 94.12 179 ALA A O 1
ATOM 1406 N N . VAL A 1 180 ? -1.031 -16.288 12.744 1.00 93.69 180 VAL A N 1
ATOM 1407 C CA . VAL A 1 180 ? -0.744 -16.063 14.167 1.00 93.69 180 VAL A CA 1
ATOM 1408 C C . VAL A 1 180 ? -1.943 -15.361 14.799 1.00 93.69 180 VAL A C 1
ATOM 1410 O O . VAL A 1 180 ? -2.402 -14.335 14.291 1.00 93.69 180 VAL A O 1
ATOM 1413 N N . ARG A 1 181 ? -2.462 -15.919 15.897 1.00 94.50 181 ARG A N 1
ATOM 1414 C CA . ARG A 1 181 ? -3.698 -15.467 16.551 1.00 94.50 181 ARG A CA 1
ATOM 1415 C C . ARG A 1 181 ? -3.445 -15.109 18.007 1.00 94.50 181 ARG A C 1
ATOM 1417 O O . ARG A 1 181 ? -2.776 -15.859 18.720 1.00 94.50 181 ARG A O 1
ATOM 1424 N N . ASP A 1 182 ? -4.077 -14.037 18.463 1.00 91.25 182 ASP A N 1
ATOM 1425 C CA . ASP A 1 182 ? -4.259 -13.805 19.892 1.00 91.25 182 ASP A CA 1
ATOM 1426 C C . ASP A 1 182 ? -5.290 -14.794 20.471 1.00 91.25 182 ASP A C 1
ATOM 1428 O O . ASP A 1 182 ? -6.174 -15.306 19.778 1.00 91.25 182 ASP A O 1
ATOM 1432 N N . THR A 1 183 ? -5.212 -15.067 21.774 1.00 86.50 183 THR A N 1
ATOM 1433 C CA . THR A 1 183 ? -6.037 -16.089 22.453 1.00 86.50 183 THR A CA 1
ATOM 1434 C C . THR A 1 183 ? -7.543 -15.808 22.437 1.00 86.50 183 THR A C 1
ATOM 1436 O O . THR A 1 183 ? -8.331 -16.712 22.706 1.00 86.50 183 THR A O 1
ATOM 1439 N N . GLN A 1 184 ? -7.956 -14.577 22.127 1.00 87.88 184 GLN A N 1
ATOM 1440 C CA . GLN A 1 184 ? -9.354 -14.128 22.157 1.00 87.88 184 GLN A CA 1
ATOM 1441 C C . GLN A 1 184 ? -9.947 -13.861 20.766 1.00 87.88 184 GLN A C 1
ATOM 1443 O O . GLN A 1 184 ? -11.027 -13.283 20.653 1.00 87.88 184 GLN A O 1
ATOM 1448 N N . VAL A 1 185 ? -9.260 -14.265 19.698 1.00 91.69 185 VAL A N 1
ATOM 1449 C CA . VAL A 1 185 ? -9.706 -14.006 18.327 1.00 91.69 185 VAL A CA 1
ATOM 1450 C C . VAL A 1 185 ? -10.914 -14.867 17.963 1.00 91.69 185 VAL A C 1
ATOM 1452 O O . VAL A 1 185 ? -10.865 -16.094 18.009 1.00 91.69 185 VAL A O 1
ATOM 1455 N N . ASN A 1 186 ? -11.975 -14.216 17.489 1.00 94.00 186 ASN A N 1
ATOM 1456 C CA . ASN A 1 186 ? -13.200 -14.854 17.001 1.00 94.00 186 ASN A CA 1
ATOM 1457 C C . ASN A 1 186 ? -13.623 -14.351 15.606 1.00 94.00 186 ASN A C 1
ATOM 1459 O O . ASN A 1 186 ? -14.804 -14.371 15.263 1.00 94.00 186 ASN A O 1
ATOM 1463 N N . ASN A 1 187 ? -12.658 -13.895 14.800 1.00 96.31 187 ASN A N 1
ATOM 1464 C CA . ASN A 1 187 ? -12.884 -13.356 13.454 1.00 96.31 187 ASN A CA 1
ATOM 1465 C C . ASN A 1 187 ? -13.796 -12.110 13.420 1.00 96.31 187 ASN A C 1
ATOM 1467 O O . ASN A 1 187 ? -14.457 -11.846 12.416 1.00 96.31 187 ASN A O 1
ATOM 1471 N N . GLN A 1 188 ? -13.846 -11.358 14.522 1.00 97.31 188 GLN A N 1
ATOM 1472 C CA . GLN A 1 188 ? -14.543 -10.078 14.649 1.00 97.31 188 GLN A CA 1
ATOM 1473 C C . GLN A 1 188 ? -13.552 -8.968 14.994 1.00 97.31 188 GLN A C 1
ATOM 1475 O O . GLN A 1 188 ? -12.424 -9.216 15.420 1.00 97.31 188 GLN A O 1
ATOM 1480 N N . LEU A 1 189 ? -13.993 -7.725 14.813 1.00 96.81 189 LEU A N 1
ATOM 1481 C CA . LEU A 1 189 ? -13.225 -6.553 15.203 1.00 96.81 189 LEU A CA 1
ATOM 1482 C C . LEU A 1 189 ? -13.012 -6.545 16.726 1.00 96.81 189 LEU A C 1
ATOM 1484 O O . LEU A 1 189 ? -13.986 -6.625 17.480 1.00 96.81 189 LEU A O 1
ATOM 1488 N N . LEU A 1 190 ? -11.767 -6.381 17.181 1.00 95.94 190 LEU A N 1
ATOM 1489 C CA . LEU A 1 190 ? -11.442 -6.375 18.608 1.00 95.94 190 LEU A CA 1
ATOM 1490 C C . LEU A 1 190 ? -12.258 -5.306 19.352 1.00 95.94 190 LEU A C 1
ATOM 1492 O O . LEU A 1 190 ? -12.349 -4.173 18.877 1.00 95.94 190 LEU A O 1
ATOM 1496 N N . PRO A 1 191 ? -12.843 -5.606 20.527 1.00 94.38 191 PRO A N 1
ATOM 1497 C CA . PRO A 1 191 ? -13.718 -4.678 21.249 1.00 94.38 191 PRO A CA 1
ATOM 1498 C C . PRO A 1 191 ? -12.974 -3.469 21.831 1.00 94.38 191 PRO A C 1
ATOM 1500 O O . PRO A 1 191 ? -13.597 -2.443 22.081 1.00 94.38 191 PRO A O 1
ATOM 1503 N N . ALA A 1 192 ? -11.654 -3.574 22.007 1.00 93.50 192 ALA A N 1
ATOM 1504 C CA . ALA A 1 192 ? -10.814 -2.539 22.607 1.00 93.50 192 ALA A CA 1
ATOM 1505 C C . ALA A 1 192 ? -10.681 -1.254 21.766 1.00 93.50 192 ALA A C 1
ATOM 1507 O O . ALA A 1 192 ? -10.252 -0.239 22.299 1.00 93.50 192 ALA A O 1
ATOM 1508 N N . LEU A 1 193 ? -11.047 -1.283 20.480 1.00 92.50 193 LEU A N 1
ATOM 1509 C CA . LEU A 1 193 ? -10.878 -0.133 19.584 1.00 92.50 193 LEU A CA 1
ATOM 1510 C C . LEU A 1 193 ? -11.957 0.919 19.809 1.00 92.50 193 LEU A C 1
ATOM 1512 O O . LEU A 1 193 ? -13.157 0.617 19.681 1.00 92.50 193 LEU A O 1
ATOM 1516 N N . ASP A 1 194 ? -11.525 2.145 20.075 1.00 94.69 194 ASP A N 1
ATOM 1517 C CA . ASP A 1 194 ? -12.413 3.284 20.250 1.00 94.69 194 ASP A CA 1
ATOM 1518 C C . ASP A 1 194 ? -12.770 3.960 18.909 1.00 94.69 194 ASP A C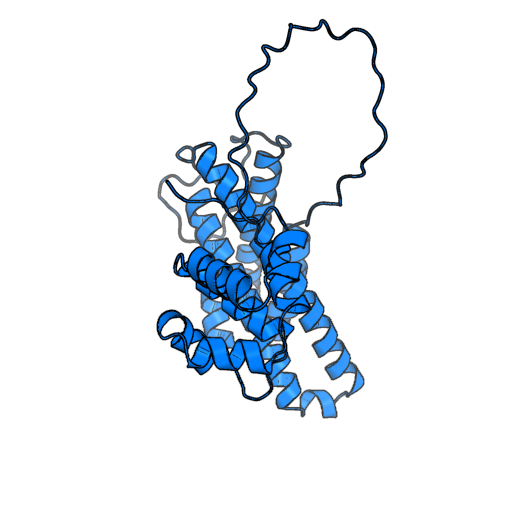 1
ATOM 1520 O O . ASP A 1 194 ? -12.365 3.540 17.824 1.00 94.69 194 ASP A O 1
ATOM 1524 N N . ALA A 1 195 ? -13.598 5.006 18.947 1.00 93.31 195 ALA A N 1
ATOM 1525 C CA . ALA A 1 195 ? -14.028 5.694 17.728 1.00 93.31 195 ALA A CA 1
ATOM 1526 C C . ALA A 1 195 ? -12.882 6.413 16.990 1.00 93.31 195 ALA A C 1
ATOM 1528 O O . ALA A 1 195 ? -12.961 6.573 15.766 1.00 93.31 195 ALA A O 1
ATOM 1529 N N . PHE A 1 196 ? -11.851 6.849 17.717 1.00 94.50 196 PHE A N 1
ATOM 1530 C CA . PHE A 1 196 ? -10.699 7.552 17.168 1.00 94.50 196 PHE A CA 1
ATOM 1531 C C . PHE A 1 196 ? -9.777 6.582 16.425 1.00 94.50 196 PHE A C 1
ATOM 1533 O O . PHE A 1 196 ? -9.460 6.840 15.260 1.00 94.50 196 PHE A O 1
ATOM 1540 N N . ASP A 1 197 ? -9.448 5.438 17.031 1.00 94.62 197 ASP A N 1
ATOM 1541 C CA . ASP A 1 197 ? -8.669 4.365 16.397 1.00 94.62 197 ASP A CA 1
ATOM 1542 C C . ASP A 1 197 ? -9.317 3.939 15.080 1.00 94.62 197 ASP A C 1
ATOM 1544 O O . ASP A 1 197 ? -8.684 3.882 14.022 1.00 94.62 197 ASP A O 1
ATOM 1548 N N . LEU A 1 198 ? -10.636 3.733 15.121 1.00 94.19 198 LEU A N 1
ATOM 1549 C CA . LEU A 1 198 ? -11.412 3.330 13.958 1.00 94.19 198 LEU A CA 1
ATOM 1550 C C . LEU A 1 198 ? -11.368 4.358 12.822 1.00 94.19 198 LEU A C 1
ATOM 1552 O O . LEU A 1 198 ? -11.336 3.978 11.649 1.00 94.19 198 LEU A O 1
ATOM 1556 N N . GLN A 1 199 ? -11.366 5.652 13.141 1.00 94.56 199 GLN A N 1
ATOM 1557 C CA . GLN A 1 199 ? -11.243 6.710 12.140 1.00 94.56 199 GLN A CA 1
ATOM 1558 C C . GLN A 1 199 ? -9.823 6.793 11.568 1.00 94.56 199 GLN A C 1
ATOM 1560 O O . GLN A 1 199 ? -9.664 6.925 10.351 1.00 94.56 199 GLN A O 1
ATOM 1565 N N . LEU A 1 200 ? -8.799 6.703 12.419 1.00 94.88 200 LEU A N 1
ATOM 1566 C CA . LEU A 1 200 ? -7.401 6.732 11.997 1.00 94.88 200 LEU A CA 1
ATOM 1567 C C . LEU A 1 200 ? -7.097 5.574 11.039 1.00 94.88 200 LEU A C 1
ATOM 1569 O O . LEU A 1 200 ? -6.575 5.784 9.941 1.00 94.88 200 LEU A O 1
ATOM 1573 N N . TRP A 1 201 ? -7.490 4.361 11.420 1.00 96.25 201 TRP A N 1
ATOM 1574 C CA . TRP A 1 201 ? -7.228 3.160 10.635 1.00 96.25 201 TRP A CA 1
ATOM 1575 C C . TRP A 1 201 ? -8.031 3.109 9.348 1.00 96.25 201 TRP A C 1
ATOM 1577 O O . TRP A 1 201 ? -7.516 2.641 8.338 1.00 96.25 201 TRP A O 1
ATOM 1587 N N . GLN A 1 202 ? -9.249 3.658 9.327 1.00 95.88 202 GLN A N 1
ATOM 1588 C CA . GLN A 1 202 ? -9.984 3.836 8.074 1.00 95.88 202 GLN A CA 1
ATOM 1589 C C . GLN A 1 202 ? -9.151 4.626 7.058 1.00 95.88 202 GLN A C 1
ATOM 1591 O O . GLN A 1 202 ? -9.003 4.193 5.915 1.00 95.88 202 GLN A O 1
ATOM 1596 N N . GLY A 1 203 ? -8.562 5.749 7.483 1.00 94.56 203 GLY A N 1
ATOM 1597 C CA . GLY A 1 203 ? -7.690 6.552 6.627 1.00 94.56 203 GLY A CA 1
ATOM 1598 C C . GLY A 1 203 ? -6.466 5.774 6.136 1.00 94.56 203 GLY A C 1
ATOM 1599 O O . GLY A 1 203 ? -6.107 5.869 4.961 1.00 94.56 203 GLY A O 1
ATOM 1600 N N . GLN A 1 204 ? -5.853 4.968 7.006 1.00 97.00 204 GLN A N 1
ATOM 1601 C CA . GLN A 1 204 ? -4.691 4.147 6.655 1.00 97.00 204 GLN A CA 1
ATOM 1602 C C . GLN A 1 204 ? -5.041 3.015 5.680 1.00 97.00 204 GLN A C 1
ATOM 1604 O O . GLN A 1 204 ? -4.364 2.876 4.661 1.00 97.00 204 GLN A O 1
ATOM 1609 N N . PHE A 1 205 ? -6.125 2.270 5.920 1.00 97.25 205 PHE A N 1
ATOM 1610 C CA . PHE A 1 205 ? -6.607 1.235 5.002 1.00 97.25 205 PHE A CA 1
ATOM 1611 C C . PHE A 1 205 ? -6.944 1.822 3.630 1.00 97.25 205 PHE A C 1
ATOM 1613 O O . PHE A 1 205 ? -6.469 1.326 2.609 1.00 97.25 205 PHE A O 1
ATOM 1620 N N . GLU A 1 206 ? -7.710 2.914 3.578 1.00 96.62 206 GLU A N 1
ATOM 1621 C CA . GLU A 1 206 ? -8.060 3.564 2.312 1.00 96.62 206 GLU A CA 1
ATOM 1622 C C . GLU A 1 206 ? -6.826 4.093 1.567 1.00 96.62 206 GLU A C 1
ATOM 1624 O O . GLU A 1 206 ? -6.754 3.995 0.338 1.00 96.62 206 GLU A O 1
ATOM 1629 N N . SER A 1 207 ? -5.853 4.656 2.289 1.00 96.38 207 SER A N 1
ATOM 1630 C CA . SER A 1 207 ? -4.592 5.130 1.711 1.00 96.38 207 SER A CA 1
ATOM 1631 C C . SER A 1 207 ? -3.763 3.975 1.144 1.00 96.38 207 SER A C 1
ATOM 1633 O O . SER A 1 207 ? -3.322 4.042 -0.006 1.00 96.38 207 SER A O 1
ATOM 1635 N N . GLY A 1 208 ? -3.614 2.880 1.895 1.00 97.44 208 GLY A N 1
ATOM 1636 C CA . GLY A 1 208 ? -2.891 1.692 1.442 1.00 97.44 208 GLY A CA 1
ATOM 1637 C C . GLY A 1 208 ? -3.535 1.049 0.214 1.00 97.44 208 GLY A C 1
ATOM 1638 O O . GLY A 1 208 ? -2.847 0.780 -0.768 1.00 97.44 208 GLY A O 1
ATOM 1639 N N . LEU A 1 209 ? -4.864 0.911 0.193 1.00 97.62 209 LEU A N 1
ATOM 1640 C CA . LEU A 1 209 ? -5.589 0.404 -0.979 1.00 97.62 209 LEU A CA 1
ATOM 1641 C C . LEU A 1 209 ? -5.410 1.301 -2.212 1.00 97.62 209 LEU A C 1
ATOM 1643 O O . LEU A 1 209 ? -5.215 0.800 -3.320 1.00 97.62 209 LEU A O 1
ATOM 1647 N N . LYS A 1 210 ? -5.430 2.630 -2.039 1.00 96.50 210 LYS A N 1
ATOM 1648 C CA . LYS A 1 210 ? -5.139 3.577 -3.130 1.00 96.50 210 LYS A CA 1
ATOM 1649 C C . LYS A 1 210 ? -3.709 3.415 -3.646 1.00 96.50 210 LYS A C 1
ATOM 1651 O O . LYS A 1 210 ? -3.523 3.411 -4.861 1.00 96.50 210 LYS A O 1
ATOM 1656 N N . ARG A 1 211 ? -2.719 3.261 -2.756 1.00 96.94 211 ARG A N 1
ATOM 1657 C CA . ARG A 1 211 ? -1.316 3.012 -3.132 1.00 96.94 211 ARG A CA 1
ATOM 1658 C C . ARG A 1 211 ? -1.178 1.714 -3.925 1.00 96.94 211 ARG A C 1
ATOM 1660 O O . ARG A 1 211 ? -0.639 1.758 -5.025 1.00 96.94 211 ARG A O 1
ATOM 1667 N N . ILE A 1 212 ? -1.743 0.606 -3.435 1.00 97.56 212 ILE A N 1
ATOM 1668 C CA . ILE A 1 212 ? -1.738 -0.686 -4.144 1.00 97.56 212 ILE A CA 1
ATOM 1669 C C . ILE A 1 212 ? -2.348 -0.537 -5.538 1.00 97.56 212 ILE A C 1
ATOM 1671 O O . ILE A 1 212 ? -1.734 -0.942 -6.517 1.00 97.56 212 ILE A O 1
ATOM 1675 N N . ASN A 1 213 ? -3.519 0.090 -5.655 1.00 96.81 213 ASN A N 1
ATOM 1676 C CA . ASN A 1 213 ? -4.176 0.281 -6.947 1.00 96.81 213 ASN A CA 1
ATOM 1677 C C . ASN A 1 213 ? -3.347 1.141 -7.920 1.00 96.81 213 ASN A C 1
ATOM 1679 O O . ASN A 1 213 ? -3.334 0.872 -9.118 1.00 96.81 213 ASN A O 1
ATOM 1683 N N . THR A 1 214 ? -2.639 2.162 -7.429 1.00 95.81 214 THR A N 1
ATOM 1684 C CA . THR A 1 214 ? -1.704 2.945 -8.254 1.00 95.81 214 THR A CA 1
ATOM 1685 C C . THR A 1 214 ? -0.530 2.088 -8.727 1.00 95.81 214 THR A C 1
ATOM 1687 O O . THR A 1 214 ? -0.219 2.099 -9.916 1.00 95.81 214 THR A O 1
ATOM 1690 N N . TYR A 1 215 ? 0.092 1.313 -7.835 1.00 97.25 215 TYR A N 1
ATOM 1691 C CA . TYR A 1 215 ? 1.202 0.437 -8.209 1.00 97.25 215 TYR A CA 1
ATOM 1692 C C . TYR A 1 215 ? 0.775 -0.682 -9.164 1.00 97.25 215 TYR A C 1
ATOM 1694 O O . TYR A 1 215 ? 1.511 -0.971 -10.099 1.00 97.25 215 TYR A O 1
ATOM 1702 N N . LEU A 1 216 ? -0.419 -1.257 -8.990 1.00 96.94 216 LEU A N 1
ATOM 1703 C CA . LEU A 1 216 ? -0.976 -2.252 -9.911 1.00 96.94 216 LEU A CA 1
ATOM 1704 C C . LEU A 1 216 ? -1.147 -1.681 -11.321 1.00 96.94 216 LEU A C 1
ATOM 1706 O O . LEU A 1 216 ? -0.714 -2.306 -12.277 1.00 96.94 216 LEU A O 1
ATOM 1710 N N . ARG A 1 217 ? -1.680 -0.461 -11.461 1.00 96.12 217 ARG A N 1
ATOM 1711 C CA . ARG A 1 217 ? -1.791 0.193 -12.779 1.00 96.12 217 ARG A CA 1
ATOM 1712 C C . ARG A 1 217 ? -0.435 0.417 -13.437 1.00 96.12 217 ARG A C 1
ATOM 1714 O O . ARG A 1 217 ? -0.305 0.234 -14.642 1.00 96.12 217 ARG A O 1
ATOM 1721 N N . ASN A 1 218 ? 0.564 0.828 -12.659 1.00 95.75 218 ASN A N 1
ATOM 1722 C CA . ASN A 1 218 ? 1.921 0.995 -13.174 1.00 95.75 218 ASN A CA 1
ATOM 1723 C C . ASN A 1 218 ? 2.518 -0.355 -13.593 1.00 95.75 218 ASN A C 1
ATOM 1725 O O . ASN A 1 218 ? 3.129 -0.445 -14.653 1.00 95.75 218 ASN A O 1
ATOM 1729 N N . LEU A 1 219 ? 2.298 -1.403 -12.796 1.00 97.19 219 LEU A N 1
ATOM 1730 C CA . LEU A 1 219 ? 2.719 -2.763 -13.111 1.00 97.19 219 LEU A CA 1
ATOM 1731 C C . LEU A 1 219 ? 2.057 -3.270 -14.400 1.00 97.19 219 LEU A C 1
ATOM 1733 O O . LEU A 1 219 ? 2.761 -3.797 -15.252 1.00 97.19 219 LEU A O 1
ATOM 1737 N N . ASP A 1 220 ? 0.756 -3.046 -14.593 1.00 95.81 220 ASP A N 1
ATOM 1738 C CA . ASP A 1 220 ? 0.045 -3.434 -15.819 1.00 95.81 220 ASP A CA 1
ATOM 1739 C C . ASP A 1 220 ? 0.649 -2.769 -17.068 1.00 95.81 220 ASP A C 1
ATOM 1741 O O . ASP A 1 220 ? 0.794 -3.417 -18.102 1.00 95.81 220 ASP A O 1
ATOM 1745 N N . ILE A 1 221 ? 1.065 -1.498 -16.973 1.00 96.56 221 ILE A N 1
ATOM 1746 C CA . ILE A 1 221 ? 1.761 -0.798 -18.067 1.00 96.56 221 ILE A CA 1
ATOM 1747 C C . ILE A 1 221 ? 3.104 -1.471 -18.380 1.00 96.56 221 ILE A C 1
ATOM 1749 O O . ILE A 1 221 ? 3.435 -1.654 -19.550 1.00 96.56 221 ILE A O 1
ATOM 1753 N N . LEU A 1 222 ? 3.882 -1.837 -17.357 1.00 96.88 222 LEU A N 1
ATOM 1754 C CA . LEU A 1 222 ? 5.174 -2.507 -17.543 1.00 96.88 222 LEU A CA 1
ATOM 1755 C C . LEU A 1 222 ? 5.004 -3.912 -18.144 1.00 96.88 222 LEU A C 1
ATOM 1757 O O . LEU A 1 222 ? 5.758 -4.288 -19.039 1.00 96.88 222 LEU A O 1
ATOM 1761 N N . LEU A 1 223 ? 3.990 -4.661 -17.705 1.00 95.31 223 LEU A N 1
ATOM 1762 C CA . LEU A 1 223 ? 3.667 -5.987 -18.241 1.00 95.31 223 LEU A CA 1
ATOM 1763 C C . LEU A 1 223 ? 3.166 -5.916 -19.694 1.00 95.31 223 LEU A C 1
ATOM 1765 O O . LEU A 1 223 ? 3.545 -6.744 -20.519 1.00 95.31 223 LEU A O 1
ATOM 1769 N N . ASP A 1 224 ? 2.367 -4.906 -20.053 1.00 95.75 224 ASP A N 1
ATOM 1770 C CA . ASP A 1 224 ? 1.967 -4.659 -21.448 1.00 95.75 224 ASP A CA 1
ATOM 1771 C C . ASP A 1 224 ? 3.181 -4.301 -22.325 1.00 95.75 224 ASP A C 1
ATOM 1773 O O . ASP A 1 224 ? 3.302 -4.780 -23.454 1.00 95.75 224 ASP A O 1
ATOM 1777 N N . GLN A 1 225 ? 4.134 -3.520 -21.805 1.00 96.12 225 GLN A N 1
ATOM 1778 C CA . GLN A 1 225 ? 5.394 -3.243 -22.505 1.00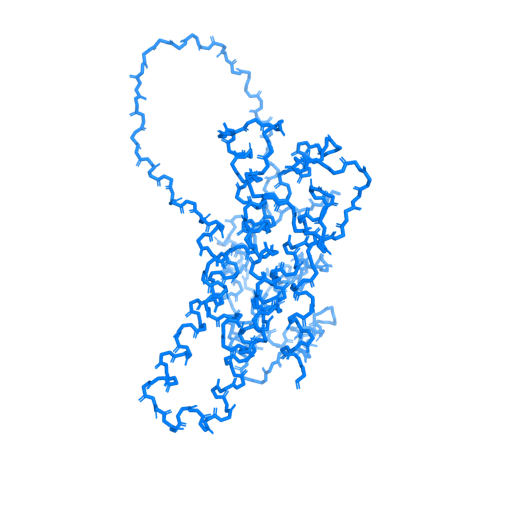 96.12 225 GLN A CA 1
ATOM 1779 C C . GLN A 1 225 ? 6.234 -4.506 -22.720 1.00 96.12 225 GLN A C 1
ATOM 1781 O O . GLN A 1 225 ? 6.759 -4.697 -23.817 1.00 96.12 225 GLN A O 1
ATOM 1786 N N . GLU A 1 226 ? 6.353 -5.363 -21.704 1.00 97.06 226 GLU A N 1
ATOM 1787 C CA . GLU A 1 226 ? 7.033 -6.656 -21.813 1.00 97.06 226 GLU A CA 1
ATOM 1788 C C . GLU A 1 226 ? 6.368 -7.521 -22.890 1.00 97.06 226 GLU A C 1
ATOM 1790 O O . GLU A 1 226 ? 7.038 -7.972 -23.820 1.00 97.06 226 GLU A O 1
ATOM 1795 N N . SER A 1 227 ? 5.040 -7.667 -22.825 1.00 96.50 227 SER A N 1
ATOM 1796 C CA . SER A 1 227 ? 4.256 -8.460 -23.774 1.00 96.50 227 SER A CA 1
ATOM 1797 C C . SER A 1 227 ? 4.432 -7.988 -25.221 1.00 96.50 227 SER A C 1
ATOM 1799 O O . SER A 1 227 ? 4.650 -8.806 -26.113 1.00 96.50 227 SER A O 1
ATOM 1801 N N . ARG A 1 228 ? 4.425 -6.670 -25.467 1.00 97.06 228 ARG A N 1
ATOM 1802 C CA . ARG A 1 228 ? 4.641 -6.097 -26.810 1.00 97.06 228 ARG A CA 1
ATOM 1803 C C . ARG A 1 228 ? 6.040 -6.344 -27.363 1.00 97.06 228 ARG A C 1
ATOM 1805 O O . ARG A 1 228 ? 6.205 -6.388 -28.580 1.00 97.06 228 ARG A O 1
ATOM 1812 N N . LYS A 1 229 ? 7.044 -6.469 -26.493 1.00 96.94 229 LYS A N 1
ATOM 1813 C CA . LYS A 1 229 ? 8.423 -6.776 -26.888 1.00 96.94 229 LYS A CA 1
ATOM 1814 C C . LYS A 1 229 ? 8.670 -8.284 -27.064 1.00 96.94 229 LYS A C 1
ATOM 1816 O O . LYS A 1 229 ? 9.696 -8.644 -27.637 1.00 96.94 229 LYS A O 1
ATOM 1821 N N . GLY A 1 230 ? 7.771 -9.155 -26.594 1.00 96.69 230 GLY A N 1
ATOM 1822 C CA . GLY A 1 230 ? 7.936 -10.612 -26.647 1.00 96.69 230 GLY A CA 1
ATOM 1823 C C . GLY A 1 230 ? 9.214 -11.069 -25.936 1.00 96.69 230 GLY A C 1
ATOM 1824 O O . GLY A 1 230 ? 9.546 -10.564 -24.862 1.00 96.69 230 GLY A O 1
ATOM 1825 N N . ASP A 1 231 ? 9.976 -11.965 -26.564 1.00 97.06 231 ASP A N 1
ATOM 1826 C CA . ASP A 1 231 ? 11.237 -12.494 -26.017 1.00 97.06 231 ASP A CA 1
ATOM 1827 C C . ASP A 1 231 ? 12.260 -11.386 -25.702 1.00 97.06 231 ASP A C 1
ATOM 1829 O O . ASP A 1 231 ? 13.001 -11.464 -24.721 1.00 97.06 231 ASP A O 1
ATOM 1833 N N . ALA A 1 232 ? 12.270 -10.300 -26.487 1.00 95.19 232 ALA A N 1
ATOM 1834 C CA . ALA A 1 232 ? 13.146 -9.158 -26.230 1.00 95.19 232 ALA A CA 1
ATOM 1835 C C . ALA A 1 232 ? 12.757 -8.390 -24.954 1.00 95.19 232 ALA A C 1
ATOM 1837 O O . ALA A 1 232 ? 13.614 -7.773 -24.330 1.00 95.19 232 ALA A O 1
ATOM 1838 N N . GLY A 1 233 ? 11.481 -8.423 -24.556 1.00 94.19 233 GLY A N 1
ATOM 1839 C CA . GLY A 1 233 ? 10.998 -7.829 -23.307 1.00 94.19 233 GLY A CA 1
ATOM 1840 C C . GLY A 1 233 ? 11.389 -8.653 -22.087 1.00 94.19 233 GLY A C 1
ATOM 1841 O O . GLY A 1 233 ? 11.782 -8.095 -21.065 1.00 94.19 233 GLY A O 1
ATOM 1842 N N . GLN A 1 234 ? 11.356 -9.979 -22.220 1.00 94.62 234 GLN A N 1
ATOM 1843 C CA . GLN A 1 234 ? 11.814 -10.894 -21.173 1.00 94.62 234 GLN A CA 1
ATOM 1844 C C . GLN A 1 234 ? 13.325 -10.766 -20.930 1.00 94.62 234 GLN A C 1
ATOM 1846 O O . GLN A 1 234 ? 13.776 -10.811 -19.788 1.00 94.62 234 GLN A O 1
ATOM 1851 N N . GLY A 1 235 ? 14.108 -10.540 -21.992 1.00 95.88 235 GLY A N 1
ATOM 1852 C CA . GLY A 1 235 ? 15.549 -10.280 -21.901 1.00 95.88 235 GLY A CA 1
ATOM 1853 C C . GLY A 1 235 ? 15.933 -8.854 -21.477 1.00 95.88 235 GLY A C 1
ATOM 1854 O O . GLY A 1 235 ? 17.111 -8.589 -21.230 1.00 95.88 235 GLY A O 1
ATOM 1855 N N . ASP A 1 236 ? 14.978 -7.922 -21.394 1.00 97.56 236 ASP A N 1
ATOM 1856 C CA . ASP A 1 236 ? 15.232 -6.529 -21.017 1.00 97.56 236 ASP A CA 1
ATOM 1857 C C . ASP A 1 236 ? 15.395 -6.402 -19.494 1.00 97.56 236 ASP A C 1
ATOM 1859 O O . ASP A 1 236 ? 14.436 -6.195 -18.749 1.00 97.56 236 ASP A O 1
ATOM 1863 N N . VAL A 1 237 ? 16.642 -6.508 -19.027 1.00 96.69 237 VAL A N 1
ATOM 1864 C CA . VAL A 1 237 ? 17.005 -6.462 -17.599 1.00 96.69 237 VAL A CA 1
ATOM 1865 C C . VAL A 1 237 ? 16.455 -5.217 -16.896 1.00 96.69 237 VAL A C 1
ATOM 1867 O O . VAL A 1 237 ? 16.054 -5.286 -15.734 1.00 96.69 237 VAL A O 1
ATOM 1870 N N . TYR A 1 238 ? 16.417 -4.069 -17.578 1.00 96.88 238 TYR A N 1
ATOM 1871 C CA . TYR A 1 238 ? 15.907 -2.837 -16.982 1.00 96.88 238 TYR A CA 1
ATOM 1872 C C . TYR A 1 238 ? 14.399 -2.928 -16.735 1.00 96.88 238 TYR A C 1
ATOM 1874 O O . TYR A 1 238 ? 13.944 -2.651 -15.623 1.00 96.88 238 TYR A O 1
ATOM 1882 N N . LEU A 1 239 ? 13.639 -3.377 -17.736 1.00 96.44 239 LEU A N 1
ATOM 1883 C CA . LEU A 1 239 ? 12.195 -3.580 -17.615 1.00 96.44 239 LEU A CA 1
ATOM 1884 C C . LEU A 1 239 ? 11.858 -4.622 -16.538 1.00 96.44 239 LEU A C 1
ATOM 1886 O O . LEU A 1 239 ? 10.995 -4.377 -15.693 1.00 96.44 239 LEU A O 1
ATOM 1890 N N . GLN A 1 240 ? 12.587 -5.740 -16.500 1.00 97.88 240 GLN A N 1
ATOM 1891 C CA . GLN A 1 240 ? 12.404 -6.776 -15.477 1.00 97.88 240 GLN A CA 1
ATOM 1892 C C . GLN A 1 240 ? 12.644 -6.240 -14.061 1.00 97.88 240 GLN A C 1
ATOM 1894 O O . GLN A 1 240 ? 11.862 -6.512 -13.148 1.00 97.88 240 GLN A O 1
ATOM 1899 N N . ASN A 1 241 ? 13.670 -5.406 -13.873 1.00 96.25 241 ASN A N 1
ATOM 1900 C CA . ASN A 1 241 ? 13.930 -4.761 -12.586 1.00 96.25 241 ASN A CA 1
ATOM 1901 C C . ASN A 1 241 ? 12.803 -3.800 -12.178 1.00 96.25 241 ASN A C 1
ATOM 1903 O O . ASN A 1 241 ? 12.444 -3.748 -11.001 1.00 96.25 241 ASN A O 1
ATOM 1907 N N . GLN A 1 242 ? 12.200 -3.073 -13.124 1.00 96.94 242 GLN A N 1
ATOM 1908 C CA . GLN A 1 242 ? 11.039 -2.219 -12.843 1.00 96.94 242 GLN A CA 1
ATOM 1909 C C . GLN A 1 242 ? 9.796 -3.031 -12.456 1.00 96.94 242 GLN A C 1
ATOM 1911 O O . GLN A 1 242 ? 9.083 -2.653 -11.520 1.00 96.94 242 GLN A O 1
ATOM 1916 N N . ILE A 1 243 ? 9.546 -4.156 -13.135 1.00 97.25 243 ILE A N 1
ATOM 1917 C CA . ILE A 1 243 ? 8.458 -5.091 -12.809 1.00 97.25 243 ILE A CA 1
ATOM 1918 C C . ILE A 1 243 ? 8.669 -5.665 -11.402 1.00 97.25 243 ILE A C 1
ATOM 1920 O O . ILE A 1 243 ? 7.765 -5.586 -10.564 1.00 97.25 243 ILE A O 1
ATOM 1924 N N . LYS A 1 244 ? 9.874 -6.176 -11.107 1.00 97.25 244 LYS A N 1
ATOM 1925 C CA . LYS A 1 244 ? 10.255 -6.704 -9.785 1.00 97.25 244 LYS A CA 1
ATOM 1926 C C . LYS A 1 244 ? 10.089 -5.642 -8.694 1.00 97.25 244 LYS A C 1
ATOM 1928 O O . LYS A 1 244 ? 9.436 -5.902 -7.686 1.00 97.25 244 LYS A O 1
ATOM 1933 N N . SER A 1 245 ? 10.595 -4.429 -8.922 1.00 96.56 245 SER A N 1
ATOM 1934 C CA . SER A 1 245 ? 10.472 -3.309 -7.980 1.00 96.56 245 SER A CA 1
ATOM 1935 C C . SER A 1 245 ? 9.010 -2.927 -7.726 1.00 96.56 245 SER A C 1
ATOM 1937 O O . SER A 1 245 ? 8.610 -2.772 -6.574 1.00 96.56 245 SER A O 1
ATOM 1939 N N . SER A 1 246 ? 8.180 -2.864 -8.771 1.00 97.25 246 SER A N 1
ATOM 1940 C CA . SER A 1 246 ? 6.752 -2.549 -8.628 1.00 97.25 246 SER A CA 1
ATOM 1941 C C . SER A 1 246 ? 6.006 -3.620 -7.827 1.00 97.25 246 SER A C 1
ATOM 1943 O O . SER A 1 246 ? 5.213 -3.288 -6.945 1.00 97.25 246 SER A O 1
ATOM 1945 N N . ARG A 1 247 ? 6.288 -4.906 -8.083 1.00 97.88 247 ARG A N 1
ATOM 1946 C CA . ARG A 1 247 ? 5.755 -6.027 -7.289 1.00 97.88 247 ARG A CA 1
ATOM 1947 C C . ARG A 1 247 ? 6.167 -5.911 -5.821 1.00 97.88 247 ARG A C 1
ATOM 1949 O O . ARG A 1 247 ? 5.314 -6.029 -4.945 1.00 97.88 247 ARG A O 1
ATOM 1956 N N . LEU A 1 248 ? 7.439 -5.620 -5.552 1.00 97.69 248 LEU A N 1
ATOM 1957 C CA . LEU A 1 248 ? 7.958 -5.458 -4.194 1.00 97.69 248 LEU A CA 1
ATOM 1958 C C . LEU A 1 248 ? 7.260 -4.315 -3.438 1.00 97.69 248 LEU A C 1
ATOM 1960 O O . LEU A 1 248 ? 6.861 -4.498 -2.288 1.00 97.69 248 LEU A O 1
ATOM 1964 N N . GLU A 1 249 ? 7.053 -3.162 -4.079 1.00 97.94 249 GLU A N 1
ATOM 1965 C CA . GLU A 1 249 ? 6.333 -2.039 -3.465 1.00 97.94 249 GLU A CA 1
ATOM 1966 C C . GLU A 1 249 ? 4.870 -2.384 -3.149 1.00 97.94 249 GLU A C 1
ATOM 1968 O O . GLU A 1 249 ? 4.378 -2.026 -2.077 1.00 97.94 249 GLU A O 1
ATOM 1973 N N . ILE A 1 250 ? 4.184 -3.152 -4.006 1.00 98.06 250 ILE A N 1
ATOM 1974 C CA . ILE A 1 250 ? 2.832 -3.653 -3.703 1.00 98.06 250 ILE A CA 1
ATOM 1975 C C . ILE A 1 250 ? 2.853 -4.515 -2.438 1.00 98.06 250 ILE A C 1
ATOM 1977 O O . ILE A 1 250 ? 2.069 -4.269 -1.520 1.00 98.06 250 ILE A O 1
ATOM 1981 N N . VAL A 1 251 ? 3.755 -5.498 -2.360 1.00 98.06 251 VAL A N 1
ATOM 1982 C CA . VAL A 1 251 ? 3.819 -6.423 -1.218 1.00 98.06 251 VAL A CA 1
ATOM 1983 C C . VAL A 1 251 ? 4.173 -5.694 0.080 1.00 98.06 251 VAL A C 1
ATOM 1985 O O . VAL A 1 251 ? 3.587 -5.994 1.120 1.00 98.06 251 VAL A O 1
ATOM 1988 N N . LYS A 1 252 ? 5.055 -4.686 0.040 1.00 97.50 252 LYS A N 1
ATOM 1989 C CA . LYS A 1 252 ? 5.353 -3.844 1.211 1.00 97.50 252 LYS A CA 1
ATOM 1990 C C . LYS A 1 252 ? 4.099 -3.159 1.756 1.00 97.50 252 LYS A C 1
ATOM 1992 O O . LYS A 1 252 ? 3.879 -3.197 2.965 1.00 97.50 252 LYS A O 1
ATOM 1997 N N . VAL A 1 253 ? 3.251 -2.603 0.886 1.00 98.12 253 VAL A N 1
ATOM 1998 C CA . VAL A 1 253 ? 1.978 -2.002 1.317 1.00 98.12 253 VAL A CA 1
ATOM 1999 C C . VAL A 1 253 ? 1.009 -3.065 1.836 1.00 98.12 253 VAL A C 1
ATOM 2001 O O . VAL A 1 253 ? 0.354 -2.844 2.849 1.00 98.12 253 VAL A O 1
ATOM 2004 N N . VAL A 1 254 ? 0.932 -4.243 1.208 1.00 98.25 254 VAL A N 1
ATOM 2005 C CA . VAL A 1 254 ? 0.101 -5.349 1.723 1.00 98.25 254 VAL A CA 1
ATOM 2006 C C . VAL A 1 254 ? 0.555 -5.776 3.122 1.00 98.25 254 VAL A C 1
ATOM 2008 O O . VAL A 1 254 ? -0.285 -6.003 3.989 1.00 98.25 254 VAL A O 1
ATOM 2011 N N . ARG A 1 255 ? 1.865 -5.816 3.385 1.00 97.88 255 ARG A N 1
ATOM 2012 C CA . ARG A 1 255 ? 2.412 -6.083 4.720 1.00 97.88 255 ARG A CA 1
ATOM 2013 C C . ARG A 1 255 ? 2.010 -5.013 5.737 1.00 97.88 255 ARG A C 1
ATOM 2015 O O . ARG A 1 255 ? 1.630 -5.368 6.848 1.00 97.88 255 ARG A O 1
ATOM 2022 N N . GLU A 1 256 ? 2.067 -3.730 5.376 1.00 97.94 256 GLU A N 1
ATOM 2023 C CA . GLU A 1 256 ? 1.574 -2.638 6.237 1.00 97.94 256 GLU A CA 1
ATOM 2024 C C . GLU A 1 256 ? 0.090 -2.852 6.588 1.00 97.94 256 GLU A C 1
ATOM 2026 O O . GLU A 1 256 ? -0.303 -2.753 7.749 1.00 97.94 256 GLU A O 1
ATOM 2031 N N . LEU A 1 257 ? -0.736 -3.228 5.603 1.00 98.12 257 LEU A N 1
ATOM 2032 C CA . LEU A 1 257 ? -2.154 -3.524 5.828 1.00 98.12 257 LEU A CA 1
ATOM 2033 C C . LEU A 1 257 ? -2.371 -4.779 6.682 1.00 98.12 257 LEU A C 1
ATOM 2035 O O . LEU A 1 257 ? -3.305 -4.803 7.478 1.00 98.12 257 LEU A O 1
ATOM 2039 N N . ALA A 1 258 ? -1.516 -5.798 6.559 1.00 97.94 258 ALA A N 1
ATOM 2040 C CA . ALA A 1 258 ? -1.558 -6.989 7.405 1.00 97.94 258 ALA A CA 1
ATOM 2041 C C . ALA A 1 258 ? -1.263 -6.661 8.874 1.00 97.94 258 ALA A C 1
ATOM 2043 O O . ALA A 1 258 ? -1.944 -7.170 9.760 1.00 97.94 258 ALA A O 1
ATOM 2044 N N . GLN A 1 259 ? -0.311 -5.762 9.137 1.00 97.62 259 GLN A N 1
ATOM 2045 C CA . GLN A 1 259 ? -0.018 -5.285 10.493 1.00 97.62 259 GLN A CA 1
ATOM 2046 C C . GLN A 1 259 ? -1.196 -4.505 11.089 1.00 97.62 259 GLN A C 1
ATOM 2048 O O . GLN A 1 259 ? -1.551 -4.715 12.247 1.00 97.62 259 GLN A O 1
ATOM 2053 N N . LEU A 1 260 ? -1.859 -3.657 10.296 1.00 97.06 260 LEU A N 1
ATOM 2054 C CA . LEU A 1 260 ? -3.096 -2.993 10.724 1.00 97.06 260 LEU A CA 1
ATOM 2055 C C . LEU A 1 260 ? -4.229 -4.002 10.961 1.00 97.06 260 LEU A C 1
ATOM 2057 O O . LEU A 1 260 ? -4.983 -3.879 11.923 1.00 97.06 260 LEU A O 1
ATOM 2061 N N . GLY A 1 261 ? -4.331 -5.031 10.115 1.00 96.81 261 GLY A N 1
ATOM 2062 C CA . GLY A 1 261 ? -5.263 -6.145 10.291 1.00 96.81 261 GLY A CA 1
ATOM 2063 C C . GLY A 1 261 ? -5.035 -6.891 11.606 1.00 96.81 261 GLY A C 1
ATOM 2064 O O . GLY A 1 261 ? -5.995 -7.142 12.331 1.00 96.81 261 GLY A O 1
ATOM 2065 N N . GLN A 1 262 ? -3.776 -7.153 11.964 1.00 97.12 262 GLN A N 1
ATOM 2066 C CA . GLN A 1 262 ? -3.411 -7.739 13.253 1.00 97.12 262 GLN A CA 1
ATOM 2067 C C . GLN A 1 262 ? -3.870 -6.862 14.415 1.00 97.12 262 GLN A C 1
ATOM 2069 O O . GLN A 1 262 ? -4.499 -7.365 15.338 1.00 97.12 262 GLN A O 1
ATOM 2074 N N . GLN A 1 263 ? -3.615 -5.556 14.362 1.00 96.25 263 GLN A N 1
ATOM 2075 C CA . GLN A 1 263 ? -4.053 -4.640 15.417 1.00 96.25 263 GLN A CA 1
ATOM 2076 C C . GLN A 1 263 ? -5.582 -4.573 15.531 1.00 96.25 263 GLN A C 1
ATOM 2078 O O . GLN A 1 263 ? -6.107 -4.399 16.628 1.00 96.25 263 GLN A O 1
ATOM 2083 N N . ALA A 1 264 ? -6.303 -4.734 14.418 1.00 96.25 264 ALA A N 1
ATOM 2084 C CA . ALA A 1 264 ? -7.757 -4.638 14.396 1.00 96.25 264 ALA A CA 1
ATOM 2085 C C . ALA A 1 264 ? -8.499 -5.921 14.758 1.00 96.25 264 ALA A C 1
ATOM 2087 O O . ALA A 1 264 ? -9.567 -5.856 15.368 1.00 96.25 264 ALA A O 1
ATOM 2088 N N . TYR A 1 265 ? -7.951 -7.070 14.385 1.00 97.31 265 TYR A N 1
ATOM 2089 C CA . TYR A 1 265 ? -8.627 -8.362 14.480 1.00 97.31 265 TYR A CA 1
ATOM 2090 C C . TYR A 1 265 ? -7.873 -9.381 15.343 1.00 97.31 265 TYR A C 1
ATOM 2092 O O . TYR A 1 265 ? -8.385 -10.474 15.560 1.00 97.31 265 TYR A O 1
ATOM 2100 N N . GLY A 1 266 ? -6.667 -9.058 15.822 1.00 97.19 266 GLY A N 1
ATOM 2101 C CA . GLY A 1 266 ? -5.798 -9.982 16.564 1.00 97.19 266 GLY A CA 1
ATOM 2102 C C . GLY A 1 266 ? -5.220 -11.113 15.703 1.00 97.19 266 GLY A C 1
ATOM 2103 O O . GLY A 1 266 ? -4.750 -12.114 16.237 1.00 97.19 266 GLY A O 1
ATOM 2104 N N . VAL A 1 267 ? -5.285 -10.989 14.372 1.00 97.38 267 VAL A N 1
ATOM 2105 C CA . VAL A 1 267 ? -4.838 -12.012 13.412 1.00 97.38 267 VAL A CA 1
ATOM 2106 C C . VAL A 1 267 ? -3.761 -11.438 12.508 1.00 97.38 267 VAL A C 1
ATOM 2108 O O . VAL A 1 267 ? -4.010 -10.492 11.759 1.00 97.38 267 VAL A O 1
ATOM 2111 N N . LEU A 1 268 ? -2.580 -12.046 12.539 1.00 97.31 268 LEU A N 1
ATOM 2112 C CA . LEU A 1 268 ? -1.480 -11.723 11.641 1.00 97.31 268 LEU A CA 1
ATOM 2113 C C . LEU A 1 268 ? -1.325 -12.810 10.579 1.00 97.31 268 LEU A C 1
ATOM 2115 O O . LEU A 1 268 ? -0.973 -13.949 10.889 1.00 97.31 268 LEU A O 1
ATOM 2119 N N . VAL A 1 269 ? -1.524 -12.418 9.323 1.00 97.25 269 VAL A N 1
ATOM 2120 C CA . VAL A 1 269 ? -1.122 -13.209 8.155 1.00 97.25 269 VAL A CA 1
ATOM 2121 C C . VAL A 1 269 ? 0.352 -12.965 7.836 1.00 97.25 269 VAL A C 1
ATOM 2123 O O . VAL A 1 269 ? 0.829 -11.828 7.902 1.00 97.25 269 VAL A O 1
ATOM 2126 N N . THR A 1 270 ? 1.092 -14.022 7.508 1.00 97.06 270 THR A N 1
ATOM 2127 C CA . THR A 1 270 ? 2.566 -13.978 7.428 1.00 97.06 270 THR A CA 1
ATOM 2128 C C . THR A 1 270 ? 3.111 -13.958 5.998 1.00 97.06 270 THR A C 1
ATOM 2130 O O . THR A 1 270 ? 4.222 -13.468 5.766 1.00 97.06 270 THR A O 1
ATOM 2133 N N . SER A 1 271 ? 2.316 -14.388 5.021 1.00 96.56 271 SER A N 1
ATOM 2134 C CA . SER A 1 271 ? 2.662 -14.436 3.600 1.00 96.56 271 SER A CA 1
ATOM 2135 C C . SER A 1 271 ? 3.138 -13.104 3.027 1.00 96.56 271 SER A C 1
ATOM 2137 O O . SER A 1 271 ? 4.116 -13.143 2.280 1.00 96.56 271 SER A O 1
ATOM 2139 N N . PRO A 1 272 ? 2.602 -11.910 3.378 1.00 96.94 272 PRO A N 1
ATOM 2140 C CA . PRO A 1 272 ? 3.153 -10.671 2.832 1.00 96.94 272 PRO A CA 1
ATOM 2141 C C . PRO A 1 272 ? 4.622 -10.469 3.220 1.00 96.94 272 PRO A C 1
ATOM 2143 O O . PRO A 1 272 ? 5.416 -10.006 2.408 1.00 96.94 272 PRO A O 1
ATOM 2146 N N . GLN A 1 273 ? 5.021 -10.852 4.437 1.00 96.38 273 GLN A N 1
ATOM 2147 C CA . GLN A 1 273 ? 6.415 -10.742 4.875 1.00 96.38 273 GLN A CA 1
ATOM 2148 C C . GLN A 1 273 ? 7.316 -11.765 4.168 1.00 96.38 273 GLN A C 1
ATOM 2150 O O . GLN A 1 273 ? 8.430 -11.421 3.774 1.00 96.38 273 GLN A O 1
ATOM 2155 N N . GLN A 1 274 ? 6.837 -12.995 3.972 1.00 95.75 274 GLN A N 1
ATOM 2156 C CA . GLN A 1 274 ? 7.569 -14.027 3.227 1.00 95.75 274 GLN A CA 1
ATOM 2157 C C . GLN A 1 274 ? 7.755 -13.631 1.756 1.00 95.75 274 GLN A C 1
ATOM 2159 O O . GLN A 1 274 ? 8.841 -13.777 1.201 1.00 95.75 274 GLN A O 1
ATOM 2164 N N . MET A 1 275 ? 6.728 -13.039 1.144 1.00 95.69 275 MET A N 1
ATOM 2165 C CA . MET A 1 275 ? 6.791 -12.532 -0.223 1.00 95.69 275 MET A CA 1
ATOM 2166 C C . MET A 1 275 ? 7.784 -11.381 -0.390 1.00 95.69 275 MET A C 1
ATOM 2168 O O . MET A 1 275 ? 8.430 -11.304 -1.431 1.00 95.69 275 MET A O 1
ATOM 2172 N N . VAL A 1 276 ? 7.933 -10.496 0.608 1.00 95.56 276 VAL A N 1
ATOM 2173 C CA . VAL A 1 276 ? 8.998 -9.477 0.576 1.00 95.56 276 VAL A CA 1
ATOM 2174 C C . VAL A 1 276 ? 10.356 -10.162 0.477 1.00 95.56 276 VAL A C 1
ATOM 2176 O O . VAL A 1 276 ? 11.135 -9.792 -0.389 1.00 95.56 276 VAL A O 1
ATOM 2179 N N . ALA A 1 277 ? 10.624 -11.175 1.306 1.00 94.31 277 ALA A N 1
ATOM 2180 C CA . ALA A 1 277 ? 11.901 -11.887 1.277 1.00 94.31 277 ALA A CA 1
ATOM 2181 C C . ALA A 1 277 ? 12.150 -12.589 -0.071 1.00 94.31 277 ALA A C 1
ATOM 2183 O O . ALA A 1 277 ? 13.253 -12.514 -0.601 1.00 94.31 277 ALA A O 1
ATOM 2184 N N . LEU A 1 278 ? 11.117 -13.210 -0.650 1.00 94.44 278 LEU A N 1
ATOM 2185 C CA . LEU A 1 278 ? 11.206 -13.872 -1.955 1.00 94.44 278 LEU A CA 1
ATOM 2186 C C . LEU A 1 278 ? 11.459 -12.888 -3.108 1.00 94.44 278 LEU A C 1
ATOM 2188 O O . LEU A 1 278 ? 12.169 -13.216 -4.051 1.00 94.44 278 LEU A O 1
ATOM 2192 N N . LEU A 1 279 ? 10.868 -11.692 -3.048 1.00 92.38 279 LEU A N 1
ATOM 2193 C CA . LEU A 1 279 ? 11.041 -10.650 -4.061 1.00 92.38 279 LEU A CA 1
ATOM 2194 C C . LEU A 1 279 ? 12.311 -9.814 -3.868 1.00 92.38 279 LEU A C 1
ATOM 2196 O O . LEU A 1 279 ? 12.672 -9.092 -4.790 1.00 92.38 279 LEU A O 1
ATOM 2200 N N . ASP A 1 280 ? 12.948 -9.845 -2.700 1.00 93.25 280 ASP A N 1
ATOM 2201 C CA . ASP A 1 280 ? 14.187 -9.103 -2.429 1.00 93.25 280 ASP A CA 1
ATOM 2202 C C . ASP A 1 280 ? 15.441 -9.932 -2.766 1.00 93.25 280 ASP A C 1
ATOM 2204 O O . ASP A 1 280 ? 16.466 -9.364 -3.143 1.00 93.25 280 ASP A O 1
ATOM 2208 N N . GLY A 1 281 ? 15.335 -11.268 -2.697 1.00 89.06 281 GLY A N 1
ATOM 2209 C CA . GLY A 1 281 ? 16.344 -12.220 -3.192 1.00 89.06 281 GLY A CA 1
ATOM 2210 C C . GLY A 1 281 ? 16.488 -12.200 -4.709 1.00 89.06 281 GLY A C 1
ATOM 2211 O O . GLY A 1 281 ? 17.636 -12.306 -5.186 1.00 89.06 281 GLY A O 1
#

Secondary structure (DSSP, 8-state):
-PPPB-HHHHHHHHHHH--HHHHHHHHHHSGGGHHHHHHS-TT--HHHHHHHHHHHHHHTT-HHHHHHHHHHH-HHHHHHT---B--------------------------PPPPP-HHHHHHHHIIIIIGGG---HHHHHHHHHHHHHHHHHHHHHHHHHTTSS-TTPPPSSPPPTTSEE-TT--SS--TT--HHHHHHHHHHHHHHHHHHHHHHHHHHHHHHHHHHHTHHHHT-HHHHHHHHHHHHHHHHHHHHHHHHHHHHHSEE--HHHHHHHHHH-

Foldseek 3Di:
DQFAWPLVLLLVLQLVVDAQVVLLVCLVVPVLNVVLNVPDDPPDHSSRSSVSSSVSCVVVVVVVVSLVVSCVRPVVSSVVSDDGTDDPPPPPPPPPPPDDDDDDDPPDDPPDDPAQQLQVLLVLLLVLQVVVLVDDPVLNVLLNLLSNLLSLLLNVLVCVVVVVDPQPDARPRDARPPKQADPPFDRGWDPPDDPVNSVVVNVLSSVLSVQLVVLSVVLVVLVVVLVVCDPVSVVPPVSVVSNLVSSLSNLVSSQVSQVSSCVTRVIHDCSSVVSNVSSVD

pLDDT: mean 91.27, std 14.4, range [40.47, 98.38]

Radius of gyration: 23.78 Å; chains: 1; bounding box: 63×64×50 Å